Protein AF-A0A9Q1F8Y3-F1 (afdb_monomer)

Structure (mmCIF, N/CA/C/O backbone):
data_AF-A0A9Q1F8Y3-F1
#
_entry.id   AF-A0A9Q1F8Y3-F1
#
loop_
_atom_site.group_PDB
_atom_site.id
_atom_site.type_symbol
_atom_site.label_atom_id
_atom_site.label_alt_id
_atom_site.label_comp_id
_atom_site.label_asym_id
_atom_site.label_entity_id
_atom_site.label_seq_id
_atom_site.pdbx_PDB_ins_code
_atom_site.Cartn_x
_atom_site.Cartn_y
_atom_site.Cartn_z
_atom_site.occupancy
_atom_site.B_iso_or_equiv
_atom_site.auth_seq_id
_atom_site.auth_comp_id
_atom_site.auth_asym_id
_atom_site.auth_atom_id
_atom_site.pdbx_PDB_model_num
ATOM 1 N N . MET A 1 1 ? 1.114 6.886 -6.735 1.00 79.69 1 MET A N 1
ATOM 2 C CA . MET A 1 1 ? 2.053 6.538 -5.658 1.00 79.69 1 MET A CA 1
ATOM 3 C C . MET A 1 1 ? 2.704 7.799 -5.138 1.00 79.69 1 MET A C 1
ATOM 5 O O . MET A 1 1 ? 2.863 8.722 -5.933 1.00 79.69 1 MET A O 1
ATOM 9 N N . LEU A 1 2 ? 3.065 7.836 -3.850 1.00 85.75 2 LEU A N 1
ATOM 10 C CA . LEU A 1 2 ? 3.802 8.919 -3.215 1.00 85.75 2 LEU A CA 1
ATOM 11 C C . LEU A 1 2 ? 5.078 9.063 -4.021 1.00 85.75 2 LEU A C 1
ATOM 13 O O . LEU A 1 2 ? 5.686 8.058 -4.410 1.00 85.75 2 LEU A O 1
ATOM 17 N N . ASN A 1 3 ? 5.415 10.301 -4.348 1.00 87.06 3 ASN A N 1
ATOM 18 C CA . ASN A 1 3 ? 6.633 10.558 -5.083 1.00 87.06 3 ASN A CA 1
ATOM 19 C C . ASN A 1 3 ? 7.809 10.134 -4.192 1.00 87.06 3 ASN A C 1
ATOM 21 O O . ASN A 1 3 ? 7.840 10.548 -3.034 1.00 87.06 3 ASN A O 1
ATOM 25 N N . PRO A 1 4 ? 8.747 9.316 -4.692 1.00 87.88 4 PRO A N 1
ATOM 26 C CA . PRO A 1 4 ? 9.927 8.948 -3.926 1.00 87.88 4 PRO A CA 1
ATOM 27 C C . PRO A 1 4 ? 10.891 10.106 -3.651 1.00 87.88 4 PRO A C 1
ATOM 29 O O . PRO A 1 4 ? 11.867 9.914 -2.939 1.00 87.88 4 PRO A O 1
ATOM 32 N N . SER A 1 5 ? 10.610 11.310 -4.157 1.00 85.75 5 SER A N 1
ATOM 33 C CA . SER A 1 5 ? 11.361 12.527 -3.852 1.00 85.75 5 SER A CA 1
ATOM 34 C C . SER A 1 5 ? 12.856 12.324 -4.127 1.00 85.75 5 SER A C 1
ATOM 36 O O . SER A 1 5 ? 13.227 12.054 -5.269 1.00 85.75 5 SER A O 1
ATOM 38 N N . THR A 1 6 ? 13.711 12.447 -3.110 1.00 89.38 6 THR A N 1
ATOM 39 C CA . THR A 1 6 ? 15.169 12.300 -3.214 1.00 89.38 6 THR A CA 1
ATOM 40 C C . THR A 1 6 ? 15.684 10.924 -2.785 1.00 89.38 6 THR A C 1
ATOM 42 O O . THR A 1 6 ? 16.899 10.730 -2.789 1.00 89.38 6 THR A O 1
ATOM 45 N N . SER A 1 7 ? 14.804 9.974 -2.435 1.00 94.44 7 SER A N 1
ATOM 46 C CA . SER A 1 7 ? 15.212 8.657 -1.940 1.00 94.44 7 SER A CA 1
ATOM 47 C C . SER A 1 7 ? 16.018 7.893 -2.992 1.00 94.44 7 SER A C 1
ATOM 49 O O . SER A 1 7 ? 15.612 7.764 -4.152 1.00 94.44 7 SER A O 1
ATOM 51 N N . ARG A 1 8 ? 17.172 7.357 -2.592 1.00 95.56 8 ARG A N 1
ATOM 52 C CA . ARG A 1 8 ? 18.096 6.640 -3.477 1.00 95.56 8 ARG A CA 1
ATOM 53 C C . ARG A 1 8 ? 17.754 5.170 -3.598 1.00 95.56 8 ARG A C 1
ATOM 55 O O . ARG A 1 8 ? 17.996 4.608 -4.663 1.00 95.56 8 ARG A O 1
ATOM 62 N N . THR A 1 9 ? 17.191 4.553 -2.562 1.00 97.88 9 THR A N 1
ATOM 63 C CA . THR A 1 9 ? 16.790 3.135 -2.542 1.00 97.88 9 THR A CA 1
ATOM 64 C C . THR A 1 9 ? 15.338 2.962 -2.097 1.00 97.88 9 THR A C 1
ATOM 66 O O . THR A 1 9 ? 14.723 3.896 -1.580 1.00 97.88 9 THR A O 1
ATOM 69 N N . PHE A 1 10 ? 14.769 1.768 -2.299 1.00 97.19 10 PHE A N 1
ATOM 70 C CA . PHE A 1 10 ? 13.425 1.464 -1.790 1.00 97.19 10 PHE A CA 1
ATOM 71 C C . PHE A 1 10 ? 13.366 1.443 -0.263 1.00 97.19 10 PHE A C 1
ATOM 73 O O . PHE A 1 10 ? 12.346 1.841 0.288 1.00 97.19 10 PHE A O 1
ATOM 80 N N . GLN A 1 11 ? 14.447 1.033 0.408 1.00 96.62 11 GLN A N 1
ATOM 81 C CA . GLN A 1 11 ? 14.562 1.149 1.861 1.00 96.62 11 GLN A CA 1
ATOM 82 C C . GLN A 1 11 ? 14.455 2.608 2.304 1.00 96.62 11 GLN A C 1
ATOM 84 O O . GLN A 1 11 ? 13.577 2.950 3.086 1.00 96.62 11 GLN A O 1
ATOM 89 N N . GLU A 1 12 ? 15.274 3.487 1.720 1.00 96.56 12 GLU A N 1
ATOM 90 C CA . GLU A 1 12 ? 15.238 4.914 2.041 1.00 96.56 12 GLU A CA 1
ATOM 91 C C . GLU A 1 12 ? 13.860 5.512 1.728 1.00 96.56 12 GLU A C 1
ATOM 93 O O . GLU A 1 12 ? 13.358 6.340 2.478 1.00 96.56 12 GLU A O 1
ATOM 98 N N . TYR A 1 13 ? 13.201 5.075 0.652 1.00 95.69 13 TYR A N 1
ATOM 99 C CA . TYR A 1 13 ? 11.827 5.479 0.346 1.00 95.69 13 TYR A CA 1
ATOM 100 C C . TYR A 1 13 ? 10.823 5.034 1.421 1.00 95.69 13 TYR A C 1
ATOM 102 O O . TYR A 1 13 ? 9.963 5.826 1.821 1.00 95.69 13 TYR A O 1
ATOM 110 N N . GLY A 1 14 ? 10.944 3.790 1.890 1.00 93.38 14 GLY A N 1
ATOM 111 C CA . GLY A 1 14 ? 10.169 3.241 3.000 1.00 93.38 14 GLY A CA 1
ATOM 112 C C . GLY A 1 14 ? 10.312 4.096 4.256 1.00 93.38 14 GLY A C 1
ATOM 113 O O . GLY A 1 14 ? 9.316 4.566 4.794 1.00 93.38 14 GLY A O 1
ATOM 114 N N . GLU A 1 15 ? 11.548 4.387 4.650 1.00 93.06 15 GLU A N 1
ATOM 115 C CA . GLU A 1 15 ? 11.887 5.073 5.902 1.00 93.06 15 GLU A CA 1
ATOM 116 C C . GLU A 1 15 ? 11.627 6.589 5.868 1.00 93.06 15 GLU A C 1
ATOM 118 O O . GLU A 1 15 ? 11.148 7.160 6.844 1.00 93.06 15 GLU A O 1
ATOM 123 N N . THR A 1 16 ? 11.938 7.265 4.757 1.00 92.56 16 THR A N 1
ATOM 124 C CA . THR A 1 16 ? 11.967 8.744 4.702 1.00 92.56 16 THR A CA 1
ATOM 125 C C . THR A 1 16 ? 10.711 9.373 4.111 1.00 92.56 16 THR A C 1
ATOM 127 O O . THR A 1 16 ? 10.442 10.549 4.352 1.00 92.56 16 THR A O 1
ATOM 130 N N . VAL A 1 17 ? 9.928 8.615 3.338 1.00 92.00 17 VAL A N 1
ATOM 131 C CA . VAL A 1 17 ? 8.720 9.128 2.672 1.00 92.00 17 VAL A CA 1
ATOM 132 C C . VAL A 1 17 ? 7.484 8.378 3.134 1.00 92.00 17 VAL A C 1
ATOM 134 O O . VAL A 1 17 ? 6.498 8.992 3.542 1.00 92.00 17 VAL A O 1
ATOM 137 N N . PHE A 1 18 ? 7.514 7.050 3.048 1.00 91.50 18 PHE A N 1
ATOM 138 C CA . PHE A 1 18 ? 6.325 6.244 3.266 1.00 91.50 18 PHE A CA 1
ATOM 139 C C . PHE A 1 18 ? 5.967 6.114 4.751 1.00 91.50 18 PHE A C 1
ATOM 141 O O . PHE A 1 18 ? 4.848 6.456 5.126 1.00 91.50 18 PHE A O 1
ATOM 148 N N . ALA A 1 19 ? 6.907 5.706 5.604 1.00 90.62 19 ALA A N 1
ATOM 149 C CA . ALA A 1 19 ? 6.689 5.557 7.040 1.00 90.62 19 ALA A CA 1
ATOM 150 C C . ALA A 1 19 ? 6.196 6.861 7.703 1.00 90.62 19 ALA A C 1
ATOM 152 O O . ALA A 1 19 ? 5.147 6.817 8.347 1.00 90.62 19 ALA A O 1
ATOM 153 N N . PRO A 1 20 ? 6.811 8.044 7.472 1.00 90.25 20 PRO A N 1
ATOM 154 C CA . PRO A 1 20 ? 6.314 9.297 8.039 1.00 90.25 20 PRO A CA 1
ATOM 155 C C . PRO A 1 20 ? 4.901 9.648 7.561 1.00 90.25 20 PRO A C 1
ATOM 157 O O . PRO A 1 20 ? 4.092 10.156 8.336 1.00 90.25 20 PRO A O 1
ATOM 160 N N . TYR A 1 21 ? 4.570 9.347 6.298 1.00 88.25 21 TYR A N 1
ATOM 161 C CA . TYR A 1 21 ? 3.220 9.557 5.774 1.00 88.25 21 TYR A CA 1
ATOM 162 C C . TYR A 1 21 ? 2.184 8.690 6.496 1.00 88.25 21 TYR A C 1
ATOM 164 O O . TYR A 1 21 ? 1.099 9.186 6.807 1.00 88.25 21 TYR A O 1
ATOM 172 N N . ILE A 1 22 ? 2.508 7.421 6.761 1.00 87.75 22 ILE A N 1
ATOM 173 C CA . ILE A 1 22 ? 1.636 6.490 7.484 1.00 87.75 22 ILE A CA 1
ATOM 174 C C . ILE A 1 22 ? 1.479 6.913 8.946 1.00 87.75 22 ILE A C 1
ATOM 176 O O . ILE A 1 22 ? 0.345 7.024 9.416 1.00 87.75 22 ILE A O 1
ATOM 180 N N . SER A 1 23 ? 2.574 7.248 9.632 1.00 87.88 23 SER A N 1
ATOM 181 C CA . SER A 1 23 ? 2.541 7.760 11.007 1.00 87.88 23 SER A CA 1
ATOM 182 C C . SER A 1 23 ? 1.666 9.010 11.129 1.00 87.88 23 SER A C 1
ATOM 184 O O . SER A 1 23 ? 0.809 9.078 12.007 1.00 87.88 23 SER A O 1
ATOM 186 N N . ALA A 1 24 ? 1.769 9.948 10.181 1.00 85.81 24 ALA A N 1
ATOM 187 C CA . ALA A 1 24 ? 0.922 11.141 10.151 1.00 85.81 24 ALA A CA 1
ATOM 188 C C . ALA A 1 24 ? -0.577 10.839 9.929 1.00 85.81 24 ALA A C 1
ATOM 190 O O . ALA A 1 24 ? -1.430 11.630 10.341 1.00 85.81 24 ALA A O 1
ATOM 191 N N . GLN A 1 25 ? -0.933 9.719 9.279 1.00 84.00 25 GLN A N 1
ATOM 192 C CA . GLN A 1 25 ? -2.337 9.282 9.218 1.00 84.00 25 GLN A CA 1
ATOM 193 C C . GLN A 1 25 ? -2.786 8.679 10.549 1.00 84.00 25 GLN A C 1
ATOM 195 O O . GLN A 1 25 ? -3.872 8.996 11.036 1.00 84.00 25 GLN A O 1
ATOM 200 N N . LEU A 1 26 ? -1.926 7.873 11.172 1.00 84.31 26 LEU A N 1
ATOM 201 C CA . LEU A 1 26 ? -2.184 7.245 12.467 1.00 84.31 26 LEU A CA 1
ATOM 202 C C . LEU A 1 26 ? -2.304 8.258 13.610 1.00 84.31 26 LEU A C 1
ATOM 204 O O . LEU A 1 26 ? -2.986 7.979 14.588 1.00 84.31 26 LEU A O 1
ATOM 208 N N . GLU A 1 27 ? -1.731 9.457 13.510 1.00 84.81 27 GLU A N 1
ATOM 209 C CA . GLU A 1 27 ? -2.008 10.539 14.468 1.00 84.81 27 GLU A CA 1
ATOM 210 C C . GLU A 1 27 ? -3.502 10.907 14.502 1.00 84.81 27 GLU A C 1
ATOM 212 O O . GLU A 1 27 ? -4.061 11.202 15.561 1.00 84.81 27 GLU A O 1
ATOM 217 N N . LYS A 1 28 ? -4.176 10.836 13.349 1.00 78.88 28 LYS A N 1
ATOM 218 C CA . LYS A 1 28 ? -5.551 11.321 13.148 1.00 78.88 28 LYS A CA 1
ATOM 219 C C . LYS A 1 28 ? -6.607 10.230 13.282 1.00 78.88 28 LYS A C 1
ATOM 221 O O . LYS A 1 28 ? -7.778 10.539 13.516 1.00 78.88 28 LYS A O 1
ATOM 226 N N . SER A 1 29 ? -6.216 8.969 13.144 1.00 79.25 29 SER A N 1
ATOM 227 C CA . SER A 1 29 ? -7.118 7.821 13.205 1.00 79.25 29 SER A CA 1
ATOM 228 C C . SER A 1 29 ? -6.656 6.789 14.226 1.00 79.25 29 SER A C 1
ATOM 230 O O . SER A 1 29 ? -5.498 6.743 14.620 1.00 79.25 29 SER A O 1
ATOM 232 N N . THR A 1 30 ? -7.573 5.959 14.715 1.00 84.19 30 THR A N 1
ATOM 233 C CA . THR A 1 30 ? -7.203 4.786 15.527 1.00 84.19 30 THR A CA 1
ATOM 234 C C . THR A 1 30 ? -6.793 3.608 14.654 1.00 84.19 30 THR A C 1
ATOM 236 O O . THR A 1 30 ? -6.110 2.714 15.129 1.00 84.19 30 THR A O 1
ATOM 239 N N . ARG A 1 31 ? -7.206 3.613 13.385 1.00 87.31 31 ARG A N 1
ATOM 240 C CA . ARG A 1 31 ? -6.979 2.538 12.430 1.00 87.31 31 ARG A CA 1
ATOM 241 C C . ARG A 1 31 ? -6.622 3.111 11.059 1.00 87.31 31 ARG A C 1
ATOM 243 O O . ARG A 1 31 ? -7.221 4.100 10.632 1.00 87.31 31 ARG A O 1
ATOM 250 N N . VAL A 1 32 ? -5.660 2.502 10.374 1.00 88.19 32 VAL A N 1
ATOM 251 C CA . VAL A 1 32 ? -5.318 2.799 8.974 1.00 88.19 32 VAL A CA 1
ATOM 252 C C . VAL A 1 32 ? -5.333 1.506 8.168 1.00 88.19 32 VAL A C 1
ATOM 254 O O . VAL A 1 32 ? -4.769 0.502 8.596 1.00 88.19 32 VAL A O 1
ATOM 257 N N . ASP A 1 33 ? -5.941 1.544 6.983 1.00 89.94 33 ASP A N 1
ATOM 258 C CA . ASP A 1 33 ? -6.034 0.395 6.085 1.00 89.94 33 ASP A CA 1
ATOM 259 C C . ASP A 1 33 ? -5.352 0.724 4.748 1.00 89.94 33 ASP A C 1
ATOM 261 O O . ASP A 1 33 ? -5.768 1.614 4.002 1.00 89.94 33 ASP A O 1
ATOM 265 N N . LEU A 1 34 ? -4.289 -0.007 4.424 1.00 91.50 34 LEU A N 1
ATOM 266 C CA . LEU A 1 34 ? -3.586 0.066 3.148 1.00 91.50 34 LEU A CA 1
ATOM 267 C C . LEU A 1 34 ? -4.173 -0.973 2.203 1.00 91.50 34 LEU A C 1
ATOM 269 O O . LEU A 1 34 ? -4.029 -2.176 2.410 1.00 91.50 34 LEU A O 1
ATOM 273 N N . VAL A 1 35 ? -4.846 -0.505 1.159 1.00 91.31 35 VAL A N 1
ATOM 274 C CA . VAL A 1 35 ? -5.570 -1.375 0.236 1.00 91.31 35 VAL A CA 1
ATOM 275 C C . VAL A 1 35 ? -5.027 -1.178 -1.171 1.00 91.31 35 VAL A C 1
ATOM 277 O O . VAL A 1 35 ? -5.028 -0.066 -1.700 1.00 91.31 35 VAL A O 1
ATOM 280 N N . TRP A 1 36 ? -4.565 -2.268 -1.776 1.00 91.56 36 TRP A N 1
ATOM 281 C CA . TRP A 1 36 ? -3.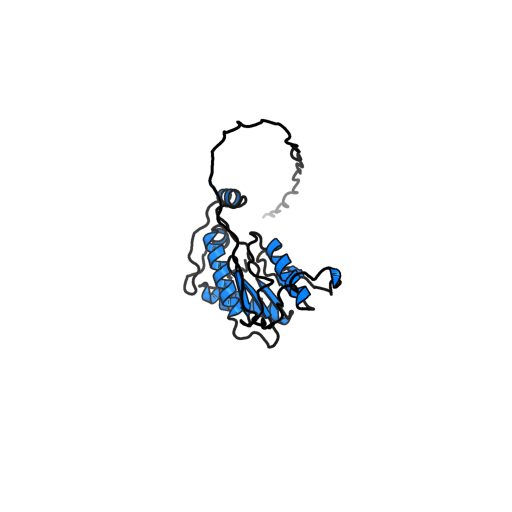920 -2.270 -3.084 1.00 91.56 36 TRP A CA 1
ATOM 282 C C . TRP A 1 36 ? -4.730 -3.023 -4.131 1.00 91.56 36 TRP A C 1
ATOM 284 O O . TRP A 1 36 ? -5.426 -3.988 -3.818 1.00 91.56 36 TRP A O 1
ATOM 294 N N . ASP A 1 37 ? -4.572 -2.612 -5.390 1.00 90.50 37 ASP A N 1
ATOM 295 C CA . ASP A 1 37 ? -5.019 -3.404 -6.535 1.00 90.50 37 ASP A CA 1
ATOM 296 C C . ASP A 1 37 ? -4.180 -4.688 -6.629 1.00 90.50 37 ASP A C 1
ATOM 298 O O . ASP A 1 37 ? -2.976 -4.673 -6.351 1.00 90.50 37 ASP A O 1
ATOM 302 N N . VAL A 1 38 ? -4.783 -5.771 -7.115 1.00 90.69 38 VAL A N 1
ATOM 303 C CA . VAL A 1 38 ? -4.058 -6.971 -7.548 1.00 90.69 38 VAL A CA 1
ATOM 304 C C . VAL A 1 38 ? -4.073 -7.065 -9.063 1.00 90.69 38 VAL A C 1
ATOM 306 O O . VAL A 1 38 ? -5.098 -6.911 -9.715 1.00 90.69 38 VAL A O 1
ATOM 309 N N . TYR A 1 39 ? -2.910 -7.329 -9.648 1.00 88.19 39 TYR A N 1
ATOM 310 C CA . TYR A 1 39 ? -2.747 -7.399 -11.095 1.00 88.19 39 TYR A CA 1
ATOM 311 C C . TYR A 1 39 ? -2.812 -8.852 -11.556 1.00 88.19 39 TYR A C 1
ATOM 313 O O . TYR A 1 39 ? -1.805 -9.556 -11.583 1.00 88.19 39 TYR A O 1
ATOM 321 N N . LEU A 1 40 ? -4.016 -9.311 -11.900 1.00 88.81 40 LEU A N 1
ATOM 322 C CA . LEU A 1 40 ? -4.236 -10.674 -12.382 1.00 88.81 40 LEU A CA 1
ATOM 323 C C . LEU A 1 40 ? -3.966 -10.767 -13.895 1.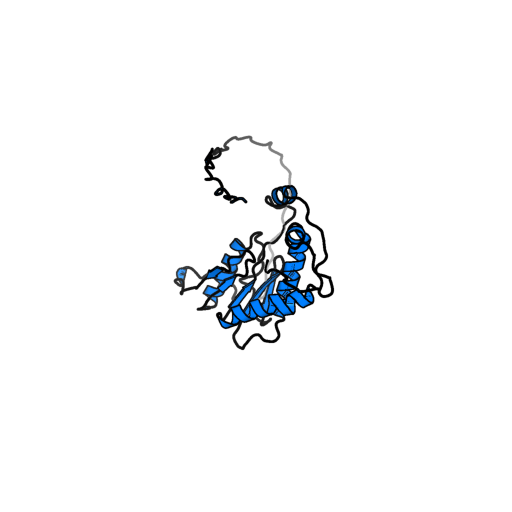00 88.81 40 LEU A C 1
ATOM 325 O O . LEU A 1 40 ? -4.577 -10.015 -14.659 1.00 88.81 40 LEU A O 1
ATOM 329 N N . PRO A 1 41 ? -3.120 -11.706 -14.363 1.00 85.62 41 PRO A N 1
ATOM 330 C CA . PRO A 1 41 ? -2.791 -11.831 -15.786 1.00 85.62 41 PRO A CA 1
ATOM 331 C C . PRO A 1 41 ? -3.987 -12.276 -16.641 1.00 85.62 41 PRO A C 1
ATOM 333 O O . PRO A 1 41 ? -4.085 -11.891 -17.801 1.00 85.62 41 PRO A O 1
ATOM 336 N N . ALA A 1 42 ? -4.922 -13.037 -16.066 1.00 85.62 42 ALA A N 1
ATOM 337 C CA . ALA A 1 42 ? -6.130 -13.517 -16.741 1.00 85.62 42 ALA A CA 1
ATOM 338 C C . ALA A 1 42 ? -7.338 -12.561 -16.619 1.00 85.62 42 ALA A C 1
ATOM 340 O O . ALA A 1 42 ? -8.456 -12.928 -16.971 1.00 85.62 42 ALA A O 1
ATOM 341 N N . SER A 1 43 ? -7.146 -11.342 -16.101 1.00 86.88 43 SER A N 1
ATOM 342 C CA . SER A 1 43 ? -8.229 -10.362 -15.955 1.00 86.88 43 SER A CA 1
ATOM 343 C C . SER A 1 43 ? -8.636 -9.741 -17.294 1.00 86.88 43 SER A C 1
ATOM 345 O O . SER A 1 43 ? -7.793 -9.455 -18.146 1.00 86.88 43 SER A O 1
ATOM 347 N N . LEU A 1 44 ? -9.919 -9.384 -17.433 1.00 86.69 44 LEU A N 1
ATOM 348 C CA . LEU A 1 44 ? -10.409 -8.542 -18.534 1.00 86.69 44 LEU A CA 1
ATOM 349 C C . LEU A 1 44 ? -9.611 -7.229 -18.659 1.00 86.69 44 LEU A C 1
ATOM 351 O O . LEU A 1 44 ? -9.394 -6.729 -19.767 1.00 86.69 44 LEU A O 1
ATOM 355 N N . LYS A 1 45 ? -9.106 -6.693 -17.539 1.00 82.62 45 LYS A N 1
ATOM 356 C CA . LYS A 1 45 ? -8.290 -5.471 -17.511 1.00 82.62 45 LYS A CA 1
ATOM 357 C C . LYS A 1 45 ? -6.852 -5.692 -17.979 1.00 82.62 45 LYS A C 1
ATOM 359 O O . LYS A 1 45 ? -6.223 -4.726 -18.416 1.00 82.62 45 LYS A O 1
ATOM 364 N N . ALA A 1 46 ? -6.338 -6.923 -17.948 1.00 85.56 46 ALA A N 1
ATOM 365 C CA . ALA A 1 46 ? -4.964 -7.234 -18.349 1.00 85.56 46 ALA A CA 1
ATOM 366 C C . ALA A 1 46 ? -4.698 -6.851 -19.814 1.00 85.56 46 ALA A C 1
ATOM 368 O O . ALA A 1 46 ? -3.718 -6.167 -20.111 1.00 85.56 46 ALA A O 1
ATOM 369 N N . SER A 1 47 ? -5.635 -7.170 -20.713 1.00 82.62 47 SER A N 1
ATOM 370 C CA . SER A 1 47 ? -5.554 -6.814 -22.139 1.00 82.62 47 SER A CA 1
ATOM 371 C C . SER A 1 47 ? -5.409 -5.300 -22.366 1.00 82.62 47 SER A C 1
ATOM 373 O O . SER A 1 47 ? -4.633 -4.842 -23.207 1.00 82.62 47 SER A O 1
ATOM 375 N N . THR A 1 48 ? -6.121 -4.496 -21.573 1.00 83.56 48 THR A N 1
ATOM 376 C CA . THR A 1 48 ? -6.096 -3.032 -21.667 1.00 83.56 48 THR A CA 1
ATOM 377 C C . THR A 1 48 ? -4.804 -2.461 -21.081 1.00 83.56 48 THR A C 1
ATOM 379 O O . THR A 1 48 ? -4.272 -1.486 -21.612 1.00 83.56 48 THR A O 1
ATOM 382 N N . ARG A 1 49 ? -4.262 -3.071 -20.018 1.00 84.50 49 ARG A N 1
ATOM 383 C CA . ARG A 1 49 ? -2.949 -2.716 -19.451 1.00 84.50 49 ARG A CA 1
ATOM 384 C C . ARG A 1 49 ? -1.827 -2.992 -20.451 1.00 84.50 49 ARG A C 1
ATOM 386 O O . ARG A 1 49 ? -1.003 -2.113 -20.673 1.00 84.50 49 ARG A O 1
ATOM 393 N N . GLN A 1 50 ? -1.868 -4.135 -21.137 1.00 82.38 50 GLN A N 1
ATOM 394 C CA . GLN A 1 50 ? -0.889 -4.496 -22.166 1.00 82.38 50 GLN A CA 1
ATOM 395 C C . GLN A 1 50 ? -0.844 -3.473 -23.314 1.00 82.38 50 GLN A C 1
ATOM 397 O O . GLN A 1 50 ? 0.237 -3.082 -23.754 1.00 82.38 50 GLN A O 1
ATOM 402 N N . LYS A 1 51 ? -2.006 -2.960 -23.746 1.00 82.50 51 LYS A N 1
ATOM 403 C CA . LYS A 1 51 ? -2.100 -1.913 -24.783 1.00 82.50 51 LYS A CA 1
ATOM 404 C C . LYS A 1 51 ? -1.477 -0.572 -24.375 1.00 82.50 51 LYS A C 1
ATOM 406 O O . LYS A 1 51 ? -1.090 0.197 -25.248 1.00 82.50 51 LYS A O 1
ATOM 411 N N . ARG A 1 52 ? -1.354 -0.273 -23.075 1.00 80.81 52 ARG A N 1
ATOM 412 C CA . ARG A 1 52 ? -0.724 0.969 -22.570 1.00 80.81 52 ARG A CA 1
ATOM 413 C C . ARG A 1 52 ? 0.811 0.939 -22.636 1.00 80.81 52 ARG A C 1
ATOM 415 O O . ARG A 1 52 ? 1.444 1.945 -22.316 1.00 80.81 52 ARG A O 1
ATOM 422 N N . GLY A 1 53 ? 1.388 -0.183 -23.070 1.00 78.38 53 GLY A N 1
ATOM 423 C CA . GLY A 1 53 ? 2.826 -0.399 -23.173 1.00 78.38 53 GLY A CA 1
ATOM 424 C C . GLY A 1 53 ? 3.425 -1.009 -21.907 1.00 78.38 53 GLY A C 1
ATOM 425 O O . GLY A 1 53 ? 2.864 -0.917 -20.814 1.00 78.38 53 GLY A O 1
ATOM 426 N N . LYS A 1 54 ? 4.589 -1.642 -22.065 1.00 81.81 54 LYS A N 1
ATOM 427 C CA . LYS A 1 54 ? 5.329 -2.270 -20.968 1.00 81.81 54 LYS A CA 1
ATOM 428 C C . LYS A 1 54 ? 6.308 -1.257 -20.376 1.00 81.81 54 LYS A C 1
ATOM 430 O O . LYS A 1 54 ? 7.156 -0.737 -21.091 1.00 81.81 54 LYS A O 1
ATOM 435 N N . GLY A 1 55 ? 6.163 -0.968 -19.085 1.00 87.38 55 GLY A N 1
ATOM 436 C CA . GLY A 1 55 ? 7.124 -0.144 -18.351 1.00 87.38 55 GLY A CA 1
ATOM 437 C C . GLY A 1 55 ? 8.467 -0.843 -18.141 1.00 87.38 55 GLY A C 1
ATOM 438 O O . GLY A 1 55 ? 8.589 -2.056 -18.330 1.00 87.38 55 GLY A O 1
ATOM 439 N N . THR A 1 56 ? 9.466 -0.096 -17.676 1.00 91.38 56 THR A N 1
ATOM 440 C CA . THR A 1 56 ? 10.774 -0.649 -17.308 1.00 91.38 56 THR A CA 1
ATOM 441 C C . THR A 1 56 ? 10.656 -1.538 -16.072 1.00 91.38 56 THR A C 1
ATOM 443 O O . THR A 1 56 ? 10.352 -1.065 -14.973 1.00 91.38 56 THR A O 1
ATOM 446 N N . ARG A 1 57 ? 10.942 -2.834 -16.224 1.00 94.50 57 ARG A N 1
ATOM 447 C CA . ARG A 1 57 ? 11.005 -3.782 -15.104 1.00 94.50 57 ARG A CA 1
ATOM 448 C C . ARG A 1 57 ? 12.183 -3.440 -14.188 1.00 94.50 57 ARG A C 1
ATOM 450 O O . ARG A 1 57 ? 13.314 -3.319 -14.649 1.00 94.50 57 ARG A O 1
ATOM 457 N N . LYS A 1 58 ? 11.928 -3.335 -12.884 1.00 96.00 58 LYS A N 1
ATOM 458 C CA . LYS A 1 58 ? 12.961 -3.176 -11.856 1.00 96.00 58 LYS A CA 1
ATOM 459 C C . LYS A 1 58 ? 12.514 -3.854 -10.569 1.00 96.00 58 LYS A C 1
ATOM 461 O O . LYS A 1 58 ? 11.444 -3.542 -10.060 1.00 96.00 58 LYS A O 1
ATOM 466 N N . ARG A 1 59 ? 13.331 -4.771 -10.053 1.00 96.81 59 ARG A N 1
ATOM 467 C CA . ARG A 1 59 ? 13.016 -5.504 -8.823 1.00 96.81 59 ARG A CA 1
ATOM 468 C C . ARG A 1 59 ? 12.851 -4.546 -7.643 1.00 96.81 59 ARG A C 1
ATOM 470 O O . ARG A 1 59 ? 13.673 -3.647 -7.485 1.00 96.81 59 ARG A O 1
ATOM 477 N N . VAL A 1 60 ? 11.831 -4.754 -6.814 1.00 97.25 60 VAL A N 1
ATOM 478 C CA . VAL A 1 60 ? 11.683 -4.024 -5.547 1.00 97.25 60 VAL A CA 1
ATOM 479 C C . VAL A 1 60 ? 12.300 -4.841 -4.423 1.00 97.25 60 VAL A C 1
ATOM 481 O O . VAL A 1 60 ? 11.866 -5.949 -4.121 1.00 97.25 60 VAL A O 1
ATOM 484 N N . ALA A 1 61 ? 13.353 -4.297 -3.826 1.00 96.75 61 ALA A N 1
ATOM 485 C CA . ALA A 1 61 ? 13.989 -4.827 -2.629 1.00 96.75 61 ALA A CA 1
ATOM 486 C C . ALA A 1 61 ? 14.702 -3.683 -1.896 1.00 96.75 61 ALA A C 1
ATOM 488 O O . ALA A 1 61 ? 15.121 -2.740 -2.576 1.00 96.75 61 ALA A O 1
ATOM 489 N N . PRO A 1 62 ? 14.911 -3.781 -0.569 1.00 96.44 62 PRO A N 1
ATOM 490 C CA . PRO A 1 62 ? 15.436 -2.681 0.241 1.00 96.44 62 PRO A CA 1
ATOM 491 C C . PRO A 1 62 ? 16.681 -1.980 -0.349 1.00 96.44 62 PRO A C 1
ATOM 493 O O . PRO A 1 62 ? 16.618 -0.769 -0.570 1.00 96.44 62 PRO A O 1
ATOM 496 N N . PRO A 1 63 ? 17.763 -2.687 -0.750 1.00 97.25 63 PRO A N 1
ATOM 497 C CA . PRO A 1 63 ? 18.975 -2.027 -1.248 1.00 97.25 63 PRO A CA 1
ATOM 498 C C . PRO A 1 63 ? 18.882 -1.596 -2.720 1.00 97.25 63 PRO A C 1
ATOM 500 O O . PRO A 1 63 ? 19.823 -1.020 -3.265 1.00 97.25 63 PRO A O 1
ATOM 503 N N . THR A 1 64 ? 17.785 -1.911 -3.417 1.00 97.62 64 THR A N 1
ATOM 504 C CA . THR A 1 64 ? 17.684 -1.620 -4.849 1.00 97.62 64 THR A CA 1
ATOM 505 C C . THR A 1 64 ? 17.484 -0.127 -5.066 1.00 97.62 64 THR A C 1
ATOM 507 O O . THR A 1 64 ? 16.611 0.490 -4.459 1.00 97.62 64 THR A O 1
ATOM 510 N N . VAL A 1 65 ? 18.283 0.443 -5.973 1.00 96.50 65 VAL A N 1
ATOM 511 C CA . VAL A 1 65 ? 18.229 1.867 -6.324 1.00 96.50 65 VAL A CA 1
ATOM 512 C C . VAL A 1 65 ? 16.842 2.238 -6.849 1.00 96.50 65 VAL A C 1
ATOM 514 O O . VAL A 1 65 ? 16.232 1.471 -7.597 1.00 96.50 65 VAL A O 1
ATOM 517 N N . MET A 1 66 ? 16.364 3.442 -6.567 1.00 95.81 66 MET A N 1
ATOM 518 C CA . MET A 1 66 ? 15.091 3.925 -7.086 1.00 95.81 66 MET A CA 1
ATOM 519 C C . MET A 1 66 ? 15.109 4.054 -8.617 1.00 95.81 66 MET A C 1
ATOM 521 O O . MET A 1 66 ? 16.151 4.288 -9.243 1.00 95.81 66 MET A O 1
ATOM 525 N N . PRO A 1 67 ? 13.986 3.797 -9.299 1.00 94.75 67 PRO A N 1
ATOM 526 C CA . PRO A 1 67 ? 13.882 4.031 -10.735 1.00 94.75 67 PRO A CA 1
ATOM 527 C C . PRO A 1 67 ? 13.911 5.540 -11.024 1.00 94.75 67 PRO A C 1
ATOM 529 O O . PRO A 1 67 ? 13.174 6.311 -10.417 1.00 94.75 67 PRO A O 1
ATOM 532 N N . LYS A 1 68 ? 14.718 5.965 -12.005 1.00 92.00 68 LYS A N 1
ATOM 533 C CA . LYS A 1 68 ? 14.784 7.380 -12.418 1.00 92.00 68 LYS A CA 1
ATOM 534 C C . LYS A 1 68 ? 13.448 7.880 -12.981 1.00 92.00 68 LYS A C 1
ATOM 536 O O . LYS A 1 68 ? 13.056 9.013 -12.738 1.00 92.00 68 LYS A O 1
ATOM 541 N N . ASN A 1 69 ? 12.740 7.026 -13.726 1.00 92.88 69 ASN A N 1
ATOM 542 C CA . ASN A 1 69 ? 11.417 7.329 -14.265 1.00 92.88 69 ASN A CA 1
ATOM 543 C C . ASN A 1 69 ? 10.336 6.575 -13.480 1.00 92.88 69 ASN A C 1
ATOM 545 O O . ASN A 1 69 ? 9.974 5.447 -13.816 1.00 92.88 69 ASN A O 1
ATOM 549 N N . TRP A 1 70 ? 9.814 7.211 -12.428 1.00 92.00 70 TRP A N 1
ATOM 550 C CA . TRP A 1 70 ? 8.787 6.619 -11.563 1.00 92.00 70 TRP A CA 1
ATOM 551 C C . TRP A 1 70 ? 7.496 6.279 -12.316 1.00 92.00 70 TRP A C 1
ATOM 553 O O . TRP A 1 70 ? 6.904 5.227 -12.093 1.00 92.00 70 TRP A O 1
ATOM 563 N N . LYS A 1 71 ? 7.071 7.136 -13.255 1.00 90.56 71 LYS A N 1
ATOM 564 C CA . LYS A 1 71 ? 5.848 6.912 -14.042 1.00 90.56 71 LYS A CA 1
ATOM 565 C C . LYS A 1 71 ? 5.968 5.673 -14.924 1.00 90.56 71 LYS A C 1
ATOM 567 O O . LYS A 1 71 ? 5.017 4.903 -15.005 1.00 90.56 71 LYS A O 1
ATOM 572 N N . ASP A 1 72 ? 7.119 5.488 -15.563 1.00 92.44 72 ASP A N 1
ATOM 573 C CA . ASP A 1 72 ? 7.378 4.321 -16.403 1.00 92.44 72 ASP A CA 1
ATOM 574 C C . ASP A 1 72 ? 7.538 3.036 -15.580 1.00 92.44 72 ASP A C 1
ATOM 576 O O . ASP A 1 72 ? 6.948 2.011 -15.910 1.00 92.44 72 ASP A O 1
ATOM 580 N N . PHE A 1 73 ? 8.226 3.107 -14.438 1.00 93.69 73 PHE A N 1
ATOM 581 C CA . PHE A 1 73 ? 8.305 1.998 -13.486 1.00 93.69 73 PHE A CA 1
ATOM 582 C C . PHE A 1 73 ? 6.911 1.502 -13.059 1.00 93.69 73 PHE A C 1
ATOM 584 O O . PHE A 1 73 ? 6.658 0.297 -13.061 1.00 93.69 73 PHE A O 1
ATOM 591 N N . LEU A 1 74 ? 5.979 2.423 -12.784 1.00 91.88 74 LEU A N 1
ATOM 592 C CA . LEU A 1 74 ? 4.583 2.123 -12.444 1.00 91.88 74 LEU A CA 1
ATOM 593 C C . LEU A 1 74 ? 3.720 1.700 -13.652 1.00 91.88 74 LEU A C 1
ATOM 595 O O . LEU A 1 74 ? 2.507 1.558 -13.516 1.00 91.88 74 LEU A O 1
ATOM 599 N N . ARG A 1 75 ? 4.272 1.497 -14.851 1.00 91.00 75 ARG A N 1
ATOM 600 C CA . ARG A 1 75 ? 3.534 0.853 -15.957 1.00 91.00 75 ARG A CA 1
ATOM 601 C C . ARG A 1 75 ? 3.694 -0.665 -15.969 1.00 91.00 75 ARG A C 1
ATOM 603 O O . ARG A 1 75 ? 2.883 -1.335 -16.592 1.00 91.00 75 ARG A O 1
ATOM 610 N N . CYS A 1 76 ? 4.702 -1.203 -15.286 1.00 91.56 76 CYS A N 1
ATOM 611 C CA . CYS A 1 76 ? 4.918 -2.642 -15.157 1.00 91.56 76 CYS A CA 1
ATOM 612 C C . CYS A 1 76 ? 4.134 -3.181 -13.952 1.00 91.56 76 CYS A C 1
ATOM 614 O O . CYS A 1 76 ? 4.265 -2.674 -12.836 1.00 91.56 76 CYS A O 1
ATOM 616 N N . ASP A 1 77 ? 3.292 -4.185 -14.185 1.00 91.56 77 ASP A N 1
ATOM 617 C CA . ASP A 1 77 ? 2.407 -4.739 -13.159 1.00 91.56 77 ASP A CA 1
ATOM 618 C C . ASP A 1 77 ? 3.199 -5.518 -12.101 1.00 91.56 77 ASP A C 1
ATOM 620 O O . ASP A 1 77 ? 2.923 -5.387 -10.912 1.00 91.56 77 ASP A O 1
ATOM 624 N N . GLU A 1 78 ? 4.267 -6.215 -12.495 1.00 93.25 78 GLU A N 1
ATOM 625 C CA . GLU A 1 78 ? 5.169 -6.909 -11.570 1.00 93.25 78 GLU A CA 1
ATOM 626 C C . GLU A 1 78 ? 5.854 -5.935 -10.606 1.00 93.25 78 GLU A C 1
ATOM 628 O O . GLU A 1 78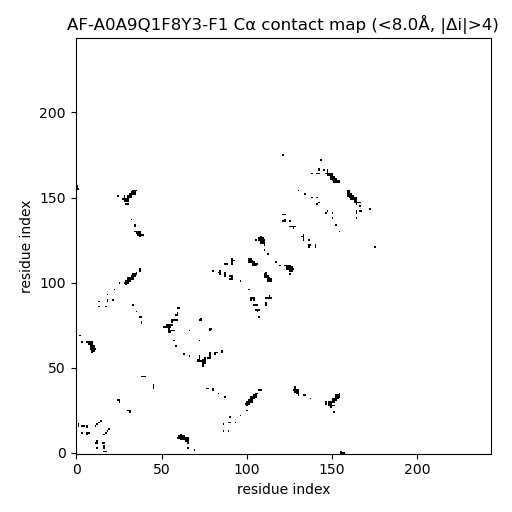 ? 5.951 -6.209 -9.413 1.00 93.25 78 GLU A O 1
ATOM 633 N N . ASN A 1 79 ? 6.275 -4.764 -11.096 1.00 95.00 79 ASN A N 1
ATOM 634 C CA . ASN A 1 79 ? 6.855 -3.720 -10.250 1.00 95.00 79 ASN A CA 1
ATOM 635 C C . ASN A 1 79 ? 5.863 -3.227 -9.194 1.00 95.00 79 ASN A C 1
ATOM 637 O O . ASN A 1 79 ? 6.253 -2.988 -8.055 1.00 95.00 79 ASN A O 1
ATOM 641 N N . LYS A 1 80 ? 4.589 -3.049 -9.565 1.00 92.38 80 LYS A N 1
ATOM 642 C CA . LYS A 1 80 ? 3.556 -2.626 -8.613 1.00 92.38 80 LYS A CA 1
ATOM 643 C C . LYS A 1 80 ? 3.276 -3.702 -7.584 1.00 92.38 80 LYS A C 1
ATOM 645 O O . LYS A 1 80 ? 3.225 -3.381 -6.406 1.00 92.38 80 LYS A O 1
ATOM 650 N N . THR A 1 81 ? 3.126 -4.949 -8.022 1.00 93.81 81 THR A N 1
ATOM 651 C CA . THR A 1 81 ? 2.898 -6.086 -7.128 1.00 93.81 81 THR A CA 1
ATOM 652 C C . THR A 1 81 ? 4.017 -6.188 -6.093 1.00 93.81 81 THR A C 1
ATOM 654 O O . THR A 1 81 ? 3.739 -6.251 -4.897 1.00 93.81 81 THR A O 1
ATOM 657 N N . GLU A 1 82 ? 5.282 -6.114 -6.521 1.00 96.69 82 GLU A N 1
ATOM 658 C CA . GLU A 1 82 ? 6.417 -6.130 -5.592 1.00 96.69 82 GLU A CA 1
ATOM 659 C C . GLU A 1 82 ? 6.463 -4.882 -4.698 1.00 96.69 82 GLU A C 1
ATOM 661 O O . GLU A 1 82 ? 6.727 -5.000 -3.504 1.00 96.69 82 GLU A O 1
ATOM 666 N N . LEU A 1 83 ? 6.173 -3.694 -5.244 1.00 95.75 83 LEU A N 1
ATOM 667 C CA . LEU A 1 83 ? 6.136 -2.450 -4.472 1.00 95.75 83 LEU A CA 1
ATOM 668 C C . LEU A 1 83 ? 5.072 -2.490 -3.375 1.00 95.75 83 LEU A C 1
ATOM 670 O O . LEU A 1 83 ? 5.343 -2.096 -2.248 1.00 95.75 83 LEU A O 1
ATOM 674 N N . PHE A 1 84 ? 3.869 -2.954 -3.693 1.00 94.81 84 PHE A N 1
ATOM 675 C CA . PHE A 1 84 ? 2.761 -3.026 -2.745 1.00 94.81 84 PHE A CA 1
ATOM 676 C C . PHE A 1 84 ? 3.050 -4.024 -1.629 1.00 94.81 84 PHE A C 1
ATOM 678 O O . PHE A 1 84 ? 2.827 -3.709 -0.462 1.00 94.81 84 PHE A O 1
ATOM 685 N N . SER A 1 85 ? 3.617 -5.182 -1.969 1.00 95.81 85 SER A N 1
ATOM 686 C CA . SER A 1 85 ? 4.040 -6.170 -0.974 1.00 95.81 85 SER A CA 1
ATOM 687 C C . SER A 1 85 ? 5.137 -5.616 -0.058 1.00 95.81 85 SER A C 1
ATOM 689 O O . SER A 1 85 ? 5.024 -5.707 1.163 1.00 95.81 85 SER A O 1
ATOM 691 N N . PHE A 1 86 ? 6.153 -4.958 -0.633 1.00 96.62 86 PHE A N 1
ATOM 692 C CA . PHE A 1 86 ? 7.212 -4.286 0.123 1.00 96.62 86 PHE A CA 1
ATOM 693 C C . PHE A 1 86 ? 6.636 -3.258 1.106 1.00 96.62 86 PHE A C 1
ATOM 695 O O . PHE A 1 86 ? 6.841 -3.383 2.307 1.00 96.62 86 PHE A O 1
ATOM 702 N N . LEU A 1 87 ? 5.838 -2.302 0.623 1.00 94.88 87 LEU A N 1
ATOM 703 C CA . LEU A 1 87 ? 5.277 -1.240 1.463 1.00 94.88 87 LEU A CA 1
ATOM 704 C C . LEU A 1 87 ? 4.315 -1.764 2.534 1.00 94.88 87 LEU A C 1
ATOM 706 O O . LEU A 1 87 ? 4.265 -1.213 3.627 1.00 94.88 87 LEU A O 1
ATOM 710 N N . SER A 1 88 ? 3.562 -2.827 2.249 1.00 94.19 88 SER A N 1
ATOM 711 C CA . SER A 1 88 ? 2.666 -3.439 3.241 1.00 94.19 88 SER A CA 1
ATOM 712 C C . SER A 1 88 ? 3.438 -4.019 4.415 1.00 94.19 88 SER A C 1
ATOM 714 O O . SER A 1 88 ? 3.028 -3.839 5.557 1.00 94.19 88 SER A O 1
ATOM 716 N N . ARG A 1 89 ? 4.564 -4.683 4.133 1.00 94.62 89 ARG A N 1
ATOM 717 C CA . ARG A 1 89 ? 5.445 -5.265 5.152 1.00 94.62 89 ARG A CA 1
ATOM 718 C C . ARG A 1 89 ? 6.153 -4.188 5.959 1.00 94.62 89 ARG A C 1
ATOM 720 O O . ARG A 1 89 ? 6.137 -4.257 7.180 1.00 94.62 89 ARG A O 1
ATOM 727 N N . GLU A 1 90 ? 6.681 -3.166 5.287 1.00 91.94 90 GLU A N 1
ATOM 728 C CA . GLU A 1 90 ? 7.270 -2.002 5.959 1.00 91.94 90 GLU A CA 1
ATOM 729 C C . GLU A 1 90 ? 6.252 -1.312 6.882 1.00 91.94 90 GLU A C 1
ATOM 731 O O . GLU A 1 90 ? 6.582 -0.959 8.007 1.00 91.94 90 GLU A O 1
ATOM 736 N N . ALA A 1 91 ? 4.992 -1.171 6.449 1.00 90.56 91 ALA A N 1
ATOM 737 C CA . ALA A 1 91 ? 3.948 -0.524 7.244 1.00 90.56 91 ALA A CA 1
ATOM 738 C C . ALA A 1 91 ? 3.586 -1.288 8.527 1.00 90.56 91 ALA A C 1
ATOM 740 O O . ALA A 1 91 ? 3.397 -0.671 9.574 1.00 90.56 91 ALA A O 1
ATOM 741 N N . VAL A 1 92 ? 3.444 -2.616 8.462 1.00 91.44 92 VAL A N 1
ATOM 742 C CA . VAL A 1 92 ? 3.066 -3.413 9.646 1.00 91.44 92 VAL A CA 1
ATOM 743 C C . VAL A 1 92 ? 4.223 -3.588 10.632 1.00 91.44 92 VAL A C 1
ATOM 745 O O . VAL A 1 92 ? 3.976 -3.853 11.807 1.00 91.44 92 VAL A O 1
ATOM 748 N N . HIS A 1 93 ? 5.464 -3.398 10.179 1.00 89.31 93 HIS A N 1
ATOM 749 C CA . HIS A 1 93 ? 6.673 -3.424 11.007 1.00 89.31 93 HIS A CA 1
ATOM 750 C C . HIS A 1 93 ? 7.087 -2.043 11.534 1.00 89.31 93 HIS A C 1
ATOM 752 O O . HIS A 1 93 ? 8.192 -1.893 12.043 1.00 89.31 93 HIS A O 1
ATOM 758 N N . LEU A 1 94 ? 6.235 -1.019 11.431 1.00 85.81 94 LEU A N 1
ATOM 759 C CA . LEU A 1 94 ? 6.523 0.270 12.057 1.00 85.81 94 LEU A CA 1
ATOM 760 C C . LEU A 1 94 ? 6.566 0.107 13.585 1.00 85.81 94 LEU A C 1
ATOM 762 O O . LEU A 1 94 ? 5.528 -0.006 14.234 1.00 85.81 94 LEU A O 1
ATOM 766 N N . ASP A 1 95 ? 7.778 0.143 14.147 1.00 68.81 95 ASP A N 1
ATOM 767 C CA . ASP A 1 95 ? 8.080 -0.100 15.570 1.00 68.81 95 ASP A CA 1
ATOM 768 C C . ASP A 1 95 ? 7.338 0.835 16.546 1.00 68.81 95 ASP A C 1
ATOM 770 O O . ASP A 1 95 ? 7.246 0.564 17.741 1.00 68.81 95 ASP A O 1
ATOM 774 N N . SER A 1 96 ? 6.811 1.958 16.051 1.00 64.56 96 SER A N 1
ATOM 775 C CA . SER A 1 96 ? 6.242 3.050 16.848 1.00 64.56 96 SER A CA 1
ATOM 776 C C . SER A 1 96 ? 4.734 3.237 16.668 1.00 64.56 96 SER A C 1
ATOM 778 O O . SER A 1 96 ? 4.221 4.356 16.762 1.00 64.56 96 SER A O 1
ATOM 780 N N . LEU A 1 97 ? 3.981 2.155 16.452 1.00 71.56 97 LEU A N 1
ATOM 781 C CA . LEU A 1 97 ? 2.527 2.236 16.591 1.00 71.56 97 LEU A CA 1
ATOM 782 C C . LEU A 1 97 ? 2.176 2.601 18.036 1.00 71.56 97 LEU A C 1
ATOM 784 O O . LEU A 1 97 ? 2.383 1.823 18.966 1.00 71.56 97 LEU A O 1
ATOM 788 N N . ALA A 1 98 ? 1.650 3.813 18.225 1.00 73.94 98 ALA A N 1
ATOM 789 C CA . ALA A 1 98 ? 1.160 4.247 19.525 1.00 73.94 98 ALA A CA 1
ATOM 790 C C . ALA A 1 98 ? 0.120 3.247 20.058 1.00 73.94 98 ALA A C 1
ATOM 792 O O . ALA A 1 98 ? -0.632 2.635 19.296 1.00 73.94 98 ALA A O 1
ATOM 793 N N . GLN A 1 99 ? 0.061 3.093 21.379 1.00 79.12 99 GLN A N 1
ATOM 794 C CA . GLN A 1 99 ? -0.844 2.138 22.009 1.00 79.12 99 GLN A CA 1
ATOM 795 C C . GLN A 1 99 ? -2.298 2.365 21.559 1.00 79.12 99 GLN A C 1
ATOM 797 O O . GLN A 1 99 ? -2.801 3.490 21.568 1.00 79.12 99 GLN A O 1
ATOM 802 N N . GLY A 1 100 ? -2.972 1.284 21.156 1.00 81.31 100 GLY A N 1
ATOM 803 C CA . GLY A 1 100 ? -4.354 1.328 20.667 1.00 81.31 100 GLY A CA 1
ATOM 804 C C . GLY A 1 100 ? -4.513 1.792 19.214 1.00 81.31 100 GLY A C 1
ATOM 805 O O . GLY A 1 100 ? -5.639 2.056 18.792 1.00 81.31 100 GLY A O 1
ATOM 806 N N . LYS A 1 101 ? -3.417 1.911 18.454 1.00 86.25 101 LYS A N 1
ATOM 807 C CA . LYS A 1 101 ? -3.454 2.089 17.000 1.00 86.25 101 LYS A CA 1
ATOM 808 C C . LYS A 1 101 ? -3.401 0.738 16.294 1.00 86.25 101 LYS A C 1
ATOM 810 O O . LYS A 1 101 ? -2.656 -0.148 16.701 1.00 86.25 101 LYS A O 1
ATOM 815 N N . GLU A 1 102 ? -4.158 0.618 15.214 1.00 88.00 102 GLU A N 1
ATOM 816 C CA . GLU A 1 102 ? -4.166 -0.558 14.352 1.00 88.00 102 GLU A CA 1
ATOM 817 C C . GLU A 1 102 ? -3.787 -0.180 12.918 1.00 88.00 102 GLU A C 1
ATOM 819 O O . GLU A 1 102 ? -4.212 0.850 12.385 1.00 88.00 102 GLU A O 1
ATOM 824 N N . LEU A 1 103 ? -3.029 -1.047 12.260 1.00 90.19 103 LEU A N 1
ATOM 825 C CA . LEU A 1 103 ? -2.731 -0.954 10.842 1.00 90.19 103 LEU A CA 1
ATOM 826 C C . LEU A 1 103 ? -3.076 -2.276 10.172 1.00 90.19 103 LEU A C 1
ATOM 828 O O . LEU A 1 103 ? -2.653 -3.335 10.624 1.00 90.19 103 LEU A O 1
ATOM 832 N N . TYR A 1 104 ? -3.810 -2.208 9.070 1.00 91.94 104 TYR A N 1
ATOM 833 C CA . TYR A 1 104 ? -4.103 -3.351 8.213 1.00 91.94 104 TYR A CA 1
ATOM 834 C C . TYR A 1 104 ? -3.579 -3.048 6.812 1.00 91.94 104 TYR A C 1
ATOM 836 O O . TYR A 1 104 ? -3.720 -1.929 6.328 1.00 91.94 104 TYR A O 1
ATOM 844 N N . ALA A 1 105 ? -2.968 -4.015 6.138 1.00 93.00 105 ALA A N 1
ATOM 845 C CA . ALA A 1 105 ? -2.423 -3.823 4.800 1.00 93.00 105 ALA A CA 1
ATOM 846 C C . ALA A 1 105 ? -2.671 -5.052 3.931 1.00 93.00 105 ALA A C 1
ATOM 848 O O . ALA A 1 105 ? -2.286 -6.154 4.297 1.00 93.00 105 ALA A O 1
ATOM 849 N N . THR A 1 106 ? -3.303 -4.897 2.771 1.00 94.06 106 THR A N 1
ATOM 850 C CA . THR A 1 106 ? -3.448 -6.018 1.829 1.00 94.06 106 THR A CA 1
ATOM 851 C C . THR A 1 106 ? -2.074 -6.456 1.304 1.00 94.06 106 THR A C 1
ATOM 853 O O . THR A 1 106 ? -1.269 -5.601 0.964 1.00 94.06 106 THR A O 1
ATOM 856 N N . ASP A 1 107 ? -1.805 -7.756 1.176 1.00 94.06 107 ASP A N 1
ATOM 857 C CA . ASP A 1 107 ? -0.613 -8.298 0.494 1.00 94.06 107 ASP A CA 1
ATOM 858 C C . ASP A 1 107 ? -1.070 -9.419 -0.448 1.00 94.06 107 ASP A C 1
ATOM 860 O O . ASP A 1 107 ? -1.442 -10.514 -0.019 1.00 94.06 107 ASP A O 1
ATOM 864 N N . GLY A 1 108 ? -1.155 -9.115 -1.747 1.00 92.56 108 GLY A N 1
ATOM 865 C CA . GLY A 1 108 ? -1.802 -9.999 -2.717 1.00 92.56 108 GLY A CA 1
ATOM 866 C C . GLY A 1 108 ? -3.276 -10.238 -2.365 1.00 92.56 108 GLY A C 1
ATOM 867 O O . GLY A 1 108 ? -4.064 -9.297 -2.312 1.00 92.56 108 GLY A O 1
ATOM 868 N N . THR A 1 109 ? -3.665 -11.495 -2.143 1.00 92.44 109 THR A N 1
ATOM 869 C CA . THR A 1 109 ? -5.021 -11.866 -1.688 1.00 92.44 109 THR A CA 1
ATOM 870 C C . THR A 1 109 ? -5.145 -11.969 -0.165 1.00 92.44 109 THR A C 1
ATOM 872 O O . THR A 1 109 ? -6.221 -12.288 0.341 1.00 92.44 109 THR A O 1
ATOM 875 N N . GLY A 1 110 ? -4.049 -11.765 0.566 1.00 93.62 110 GLY A N 1
ATOM 876 C CA . GLY A 1 110 ? -4.011 -11.767 2.023 1.00 93.62 110 GLY A CA 1
ATOM 877 C C . GLY A 1 110 ? -4.118 -10.363 2.612 1.00 93.62 110 GLY A C 1
ATOM 878 O O . GLY A 1 110 ? -4.152 -9.359 1.896 1.00 93.62 110 GLY A O 1
ATOM 879 N N . VAL A 1 111 ? -4.139 -10.306 3.942 1.00 93.94 111 VAL A N 1
ATOM 880 C CA . VAL A 1 111 ? -4.089 -9.069 4.724 1.00 93.94 111 VAL A CA 1
ATOM 881 C C . VAL A 1 111 ? -3.064 -9.263 5.836 1.00 93.94 111 VAL A C 1
ATOM 883 O O . VAL A 1 111 ? -3.080 -10.277 6.526 1.00 93.94 111 VAL A O 1
ATOM 886 N N . LEU A 1 112 ? -2.152 -8.312 5.972 1.00 94.12 112 LEU A N 1
ATOM 887 C CA . LEU A 1 112 ? -1.210 -8.173 7.073 1.00 94.12 112 LEU A CA 1
ATOM 888 C C . LEU A 1 112 ? -1.798 -7.201 8.094 1.00 94.12 112 LEU A C 1
ATOM 890 O O . LEU A 1 112 ? -2.584 -6.320 7.734 1.00 94.12 112 LEU A O 1
ATOM 894 N N . CYS A 1 113 ? -1.411 -7.332 9.357 1.00 91.94 113 CYS A N 1
ATOM 895 C CA . CYS A 1 113 ? -1.847 -6.406 10.392 1.00 91.94 113 CYS A CA 1
ATOM 896 C C . CYS A 1 113 ? -0.767 -6.138 11.431 1.00 91.94 113 CYS A C 1
ATOM 898 O O . CYS A 1 113 ? 0.150 -6.936 11.622 1.00 91.94 113 CYS A O 1
ATOM 900 N N . SER A 1 114 ? -0.914 -5.001 12.099 1.00 90.00 114 SER A N 1
ATOM 901 C CA . SER A 1 114 ? -0.162 -4.626 13.283 1.00 90.00 114 SER A CA 1
ATOM 902 C C . SER A 1 114 ? -1.119 -3.943 14.269 1.00 90.00 114 SER A C 1
ATOM 904 O O . SER A 1 114 ? -1.752 -2.954 13.889 1.00 90.00 114 SER A O 1
ATOM 906 N N . PRO A 1 115 ? -1.298 -4.475 15.493 1.00 86.25 115 PRO A N 1
ATOM 907 C CA . PRO A 1 115 ? -0.595 -5.627 16.065 1.00 86.25 115 PRO A CA 1
ATOM 908 C C . PRO A 1 115 ? -0.969 -6.961 15.390 1.00 86.25 115 PRO A C 1
ATOM 910 O O . PRO A 1 115 ? -2.100 -7.147 14.937 1.00 86.25 115 PRO A O 1
ATOM 913 N N . ALA A 1 116 ? -0.014 -7.899 15.348 1.00 79.44 116 ALA A N 1
ATOM 914 C CA . ALA A 1 116 ? -0.109 -9.164 14.602 1.00 79.44 116 ALA A CA 1
ATOM 915 C C . ALA A 1 116 ? -1.212 -10.129 15.090 1.00 79.44 116 ALA A C 1
ATOM 917 O O . ALA A 1 116 ? -1.577 -11.061 14.380 1.00 79.44 116 ALA A O 1
ATOM 918 N N . GLU A 1 117 ? -1.752 -9.909 16.289 1.00 73.00 117 GLU A N 1
ATOM 919 C CA . GLU A 1 117 ? -2.799 -10.742 16.901 1.00 73.00 117 GLU A CA 1
ATOM 920 C C . GLU A 1 117 ? -4.224 -10.345 16.474 1.00 73.00 117 GLU A C 1
ATOM 922 O O . GLU A 1 117 ? -5.210 -10.935 16.920 1.00 73.00 117 GLU A O 1
ATOM 927 N N . SER A 1 118 ? -4.359 -9.338 15.609 1.00 79.81 118 SER A N 1
ATOM 928 C CA . SER A 1 118 ? -5.665 -8.851 15.171 1.00 79.81 118 SER A CA 1
ATOM 929 C C . SER A 1 118 ? -6.419 -9.914 14.364 1.00 79.81 118 SER A C 1
ATOM 931 O O . SER A 1 118 ? -5.871 -10.557 13.471 1.00 79.81 118 SER A O 1
ATOM 933 N N . CYS A 1 119 ? -7.717 -10.087 14.634 1.00 78.00 119 CYS A N 1
ATOM 934 C CA . CYS A 1 119 ? -8.539 -11.040 13.888 1.00 78.00 119 CYS A CA 1
ATOM 935 C C . CYS A 1 119 ? -8.725 -10.589 12.427 1.00 78.00 119 CYS A C 1
ATOM 937 O O . CYS A 1 119 ? -9.245 -9.497 12.165 1.00 78.00 119 CYS A O 1
ATOM 939 N N . LEU A 1 120 ? -8.341 -11.466 11.492 1.00 85.69 120 LEU A N 1
ATOM 940 C CA . LEU A 1 120 ? -8.403 -11.249 10.042 1.00 85.69 120 LEU A CA 1
ATOM 941 C C . LEU A 1 120 ? -9.514 -12.044 9.342 1.00 85.69 120 LEU A C 1
ATOM 943 O O . LEU A 1 120 ? -9.652 -11.939 8.128 1.00 85.69 120 LEU A O 1
ATOM 947 N N . ALA A 1 121 ? -10.314 -12.825 10.074 1.00 84.06 121 ALA A N 1
ATOM 948 C CA . ALA A 1 121 ? -11.313 -13.725 9.485 1.00 84.06 121 ALA A CA 1
ATOM 949 C C . ALA A 1 121 ? -12.365 -12.999 8.623 1.00 84.06 121 ALA A C 1
ATOM 951 O O . ALA A 1 121 ? -12.877 -13.574 7.669 1.00 84.06 121 ALA A O 1
ATOM 952 N N . CYS A 1 122 ? -12.664 -11.734 8.937 1.00 83.38 122 CYS A N 1
ATOM 953 C CA . CYS A 1 122 ? -13.592 -10.901 8.166 1.00 83.38 122 CYS A CA 1
ATOM 954 C C . CYS A 1 122 ? -12.923 -10.131 7.012 1.00 83.38 122 CYS A C 1
ATOM 956 O O . CYS A 1 122 ? -13.623 -9.515 6.215 1.00 83.38 122 CYS A O 1
ATOM 958 N N . LEU A 1 123 ? -11.589 -10.138 6.926 1.00 87.38 123 LEU A N 1
ATOM 959 C CA . LEU A 1 123 ? -10.806 -9.393 5.931 1.00 87.38 123 LEU A CA 1
ATOM 960 C C . LEU A 1 123 ? -10.107 -10.305 4.917 1.00 87.38 123 LEU A C 1
ATOM 962 O O . LEU A 1 123 ? -9.850 -9.889 3.790 1.00 87.38 123 LEU A O 1
ATOM 966 N N . ALA A 1 124 ? -9.774 -11.534 5.309 1.00 88.12 124 ALA A N 1
ATOM 967 C CA . ALA A 1 124 ? -9.093 -12.507 4.471 1.00 88.12 124 ALA A CA 1
ATOM 968 C C . ALA A 1 124 ? -10.032 -13.673 4.094 1.00 88.12 124 ALA A C 1
ATOM 970 O O . ALA A 1 124 ? -10.750 -14.178 4.955 1.00 88.12 124 ALA A O 1
ATOM 971 N N . PRO A 1 125 ? -9.989 -14.163 2.841 1.00 89.69 125 PRO A N 1
ATOM 972 C CA . PRO A 1 125 ? -9.188 -13.646 1.733 1.00 89.69 125 PRO A CA 1
ATOM 973 C C . PRO A 1 125 ? -9.764 -12.343 1.149 1.00 89.69 125 PRO A C 1
ATOM 975 O O . PRO A 1 125 ? -10.969 -12.200 0.970 1.00 89.69 125 PRO A O 1
ATOM 978 N N . CYS A 1 126 ? -8.875 -11.429 0.767 1.00 89.62 126 CYS A N 1
ATOM 979 C CA . CYS A 1 126 ? -9.190 -10.186 0.065 1.00 89.62 126 CYS A CA 1
ATOM 980 C C . CYS A 1 126 ? -8.867 -10.372 -1.431 1.00 89.62 126 CYS A C 1
ATOM 982 O O . CYS A 1 126 ? -7.827 -9.939 -1.931 1.00 89.62 126 CYS A O 1
ATOM 984 N N . SER A 1 127 ? -9.694 -11.154 -2.134 1.00 90.50 127 SER A N 1
ATOM 985 C CA . SER A 1 127 ? -9.396 -11.692 -3.476 1.00 90.50 127 SER A CA 1
ATOM 986 C C . SER A 1 127 ? -9.825 -10.802 -4.648 1.00 90.50 127 SER A C 1
ATOM 988 O O . SER A 1 127 ? -9.432 -11.061 -5.785 1.00 90.50 127 SER A O 1
ATOM 990 N N . GLN A 1 128 ? -10.609 -9.755 -4.395 1.00 90.31 128 GLN A N 1
ATOM 991 C CA . GLN A 1 128 ? -11.150 -8.855 -5.419 1.00 90.31 128 GLN A CA 1
ATOM 992 C C . GLN A 1 128 ? -10.016 -8.158 -6.173 1.00 90.31 128 GLN A C 1
ATOM 994 O O . GLN A 1 128 ? -9.007 -7.841 -5.572 1.00 90.31 128 GLN A O 1
ATOM 999 N N . GLU A 1 129 ? -10.120 -7.897 -7.475 1.00 90.38 129 GLU A N 1
ATOM 1000 C CA . GLU A 1 129 ? -8.990 -7.302 -8.213 1.00 90.38 129 GLU A CA 1
ATOM 1001 C C . GLU A 1 129 ? -8.730 -5.838 -7.814 1.00 90.38 129 GLU A C 1
ATOM 1003 O O . GLU A 1 129 ? -7.582 -5.422 -7.665 1.00 90.38 129 GLU A O 1
ATOM 1008 N N . GLU A 1 130 ? -9.799 -5.062 -7.633 1.00 89.38 130 GLU A N 1
ATOM 1009 C CA . GLU A 1 130 ? -9.726 -3.610 -7.483 1.00 89.38 130 GLU A CA 1
ATOM 1010 C C . GLU A 1 130 ? -9.694 -3.169 -6.024 1.00 89.38 130 GLU A C 1
ATOM 1012 O O . GLU A 1 130 ? -10.463 -3.640 -5.181 1.00 89.38 130 GLU A O 1
ATOM 1017 N N . ALA A 1 131 ? -8.826 -2.204 -5.742 1.00 88.50 131 ALA A N 1
ATOM 1018 C CA . ALA A 1 131 ? -8.638 -1.668 -4.408 1.00 88.50 131 ALA A CA 1
ATOM 1019 C C . ALA A 1 131 ? -9.898 -0.996 -3.839 1.00 88.50 131 ALA A C 1
ATOM 1021 O O . ALA A 1 131 ? -10.116 -1.048 -2.636 1.00 88.50 131 ALA A O 1
ATOM 1022 N N . ASP A 1 132 ? -10.747 -0.402 -4.678 1.00 85.62 132 ASP A N 1
ATOM 1023 C CA . ASP A 1 132 ? -12.019 0.214 -4.272 1.00 85.62 132 ASP A CA 1
A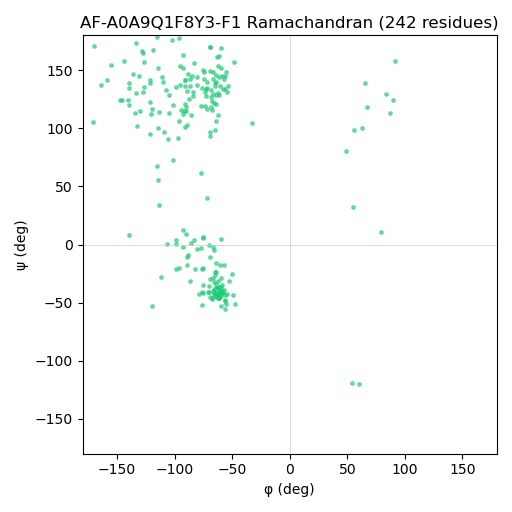TOM 1024 C C . ASP A 1 132 ? -13.079 -0.809 -3.824 1.00 85.62 132 ASP A C 1
ATOM 1026 O O . ASP A 1 132 ? -13.885 -0.528 -2.940 1.00 85.62 132 ASP A O 1
ATOM 1030 N N . THR A 1 133 ? -13.048 -2.023 -4.368 1.00 87.56 133 THR A N 1
ATOM 1031 C CA . THR A 1 133 ? -13.939 -3.110 -3.952 1.00 87.56 133 THR A CA 1
ATOM 1032 C C . THR A 1 133 ? -13.430 -3.745 -2.663 1.00 87.56 133 THR A C 1
ATOM 1034 O O . THR A 1 133 ? -14.198 -3.980 -1.733 1.00 87.56 133 THR A O 1
ATOM 1037 N N . ARG A 1 134 ? -12.114 -3.967 -2.571 1.00 90.44 134 ARG A N 1
ATOM 1038 C CA . ARG A 1 134 ? -11.449 -4.430 -1.342 1.00 90.44 134 ARG A CA 1
ATOM 1039 C C . ARG A 1 134 ? -11.678 -3.461 -0.186 1.00 90.44 134 ARG A C 1
ATOM 1041 O 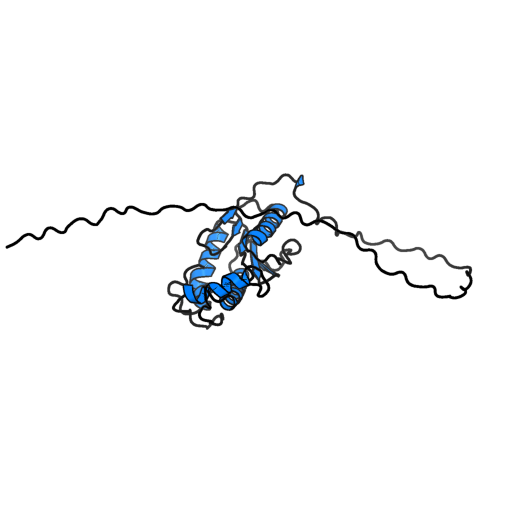O . ARG A 1 134 ? -11.973 -3.865 0.930 1.00 90.44 134 ARG A O 1
ATOM 1048 N N . LEU A 1 135 ? -11.604 -2.171 -0.481 1.00 87.44 135 LEU A N 1
ATOM 1049 C CA . LEU A 1 135 ? -11.895 -1.073 0.428 1.00 87.44 135 LEU A CA 1
ATOM 1050 C C . LEU A 1 135 ? -13.238 -1.266 1.154 1.00 87.44 135 LEU A C 1
ATOM 1052 O O . LEU A 1 135 ? -13.296 -1.103 2.370 1.00 87.44 135 LEU A O 1
ATOM 1056 N N . LEU A 1 136 ? -14.297 -1.689 0.458 1.00 87.44 136 LEU A N 1
ATOM 1057 C CA . LEU A 1 136 ? -15.606 -1.926 1.079 1.00 87.44 136 LEU A CA 1
ATOM 1058 C C . LEU A 1 136 ? -15.569 -3.029 2.149 1.00 87.44 136 LEU A C 1
ATOM 1060 O O . LEU A 1 136 ? -16.225 -2.892 3.181 1.00 87.44 136 LEU A O 1
ATOM 1064 N N . LEU A 1 137 ? -14.770 -4.082 1.944 1.00 89.06 137 LEU A N 1
ATOM 1065 C CA . LEU A 1 137 ? -14.569 -5.147 2.934 1.00 89.06 137 LEU A CA 1
ATOM 1066 C C . LEU A 1 137 ? -13.912 -4.601 4.210 1.00 89.06 137 LEU A C 1
ATOM 1068 O O . LEU A 1 137 ? -14.365 -4.877 5.319 1.00 89.06 137 LEU A O 1
ATOM 1072 N N . HIS A 1 138 ? -12.885 -3.767 4.044 1.00 89.19 138 HIS A N 1
ATOM 1073 C CA . HIS A 1 138 ? -12.184 -3.128 5.158 1.00 89.19 138 HIS A CA 1
ATOM 1074 C C . HIS A 1 138 ? -13.076 -2.139 5.922 1.00 89.19 138 HIS A C 1
ATOM 1076 O O . HIS A 1 138 ? -13.050 -2.106 7.153 1.00 89.19 138 HIS A O 1
ATOM 1082 N N . VAL A 1 139 ? -13.921 -1.379 5.216 1.00 85.56 139 VAL A N 1
ATOM 1083 C CA . VAL A 1 139 ? -14.934 -0.517 5.844 1.00 85.56 139 VAL A CA 1
ATOM 1084 C C . VAL A 1 139 ? -15.923 -1.343 6.667 1.00 85.56 139 VAL A C 1
ATOM 1086 O O . VAL A 1 139 ? -16.216 -0.976 7.804 1.00 85.56 139 VAL A O 1
ATOM 1089 N N . ALA A 1 140 ? -16.425 -2.456 6.125 1.00 85.88 140 ALA A N 1
ATOM 1090 C CA . ALA A 1 140 ? -17.376 -3.314 6.826 1.00 85.88 140 ALA A CA 1
ATOM 1091 C C . ALA A 1 140 ? -16.784 -3.897 8.124 1.00 85.88 140 ALA A C 1
ATOM 1093 O O . ALA A 1 140 ? -17.422 -3.808 9.173 1.00 85.88 140 ALA A O 1
ATOM 1094 N N . ASP A 1 141 ? -15.552 -4.416 8.083 1.00 87.69 141 ASP A N 1
ATOM 1095 C CA . ASP A 1 141 ? -14.841 -4.918 9.272 1.00 87.69 141 ASP A CA 1
ATOM 1096 C C . ASP A 1 141 ? -14.625 -3.817 10.324 1.00 87.69 141 ASP A C 1
ATOM 1098 O O . ASP A 1 141 ? -14.863 -4.022 11.515 1.00 87.69 141 ASP A O 1
ATOM 1102 N N . ALA A 1 142 ? -14.231 -2.617 9.897 1.00 84.00 142 ALA A N 1
ATOM 1103 C CA . ALA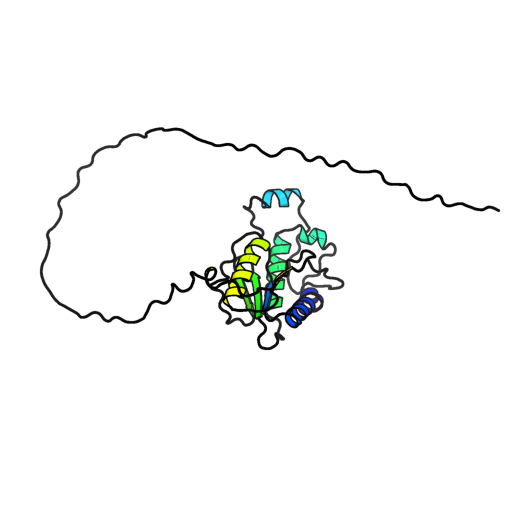 A 1 142 ? -14.024 -1.493 10.803 1.00 84.00 142 ALA A CA 1
ATOM 1104 C C . ALA A 1 142 ? -15.319 -1.030 11.488 1.00 84.00 142 ALA A C 1
ATOM 1106 O O . ALA A 1 142 ? -15.303 -0.688 12.674 1.00 84.00 142 ALA A O 1
ATOM 1107 N N . VAL A 1 143 ? -16.452 -1.055 10.775 1.00 81.56 143 VAL A N 1
ATOM 1108 C CA . VAL A 1 143 ? -17.766 -0.783 11.375 1.00 81.56 143 VAL A CA 1
ATOM 1109 C C . VAL A 1 143 ? -18.115 -1.856 12.410 1.00 81.56 143 VAL A C 1
ATOM 1111 O O . VAL A 1 143 ? -18.534 -1.508 13.513 1.00 81.56 143 VAL A O 1
ATOM 1114 N N . GLN A 1 144 ? -17.909 -3.141 12.094 1.00 82.31 144 GLN A N 1
ATOM 1115 C CA . GLN A 1 144 ? -18.177 -4.250 13.023 1.00 82.31 144 GLN A CA 1
ATOM 1116 C C . GLN A 1 144 ? -17.346 -4.142 14.307 1.00 82.31 144 GLN A C 1
ATOM 1118 O O . GLN A 1 144 ? -17.865 -4.355 15.401 1.00 82.31 144 GLN A O 1
ATOM 1123 N N . LYS A 1 145 ? -16.078 -3.732 14.195 1.00 78.38 145 LYS A N 1
ATOM 1124 C CA . LYS A 1 145 ? -15.180 -3.500 15.339 1.00 78.38 145 LYS A CA 1
ATOM 1125 C C . LYS A 1 145 ? -15.481 -2.207 16.108 1.00 78.38 145 LYS A C 1
ATOM 1127 O O . LYS A 1 145 ? -14.754 -1.858 17.033 1.00 78.38 145 LYS A O 1
ATOM 1132 N N . SER A 1 146 ? -16.560 -1.494 15.766 1.00 68.88 146 SER A N 1
ATOM 1133 C CA . SER A 1 146 ? -16.931 -0.215 16.382 1.00 68.88 146 SER A CA 1
ATOM 1134 C C . SER A 1 146 ? -15.807 0.830 16.323 1.00 68.88 146 SER A C 1
ATOM 1136 O O . SER A 1 146 ? -15.694 1.684 17.207 1.00 68.88 146 SER A O 1
ATOM 1138 N N . CYS A 1 147 ? -14.975 0.803 15.274 1.00 61.66 147 CYS A N 1
ATOM 1139 C CA . CYS A 1 147 ? -13.933 1.802 15.060 1.00 61.66 147 CYS A CA 1
ATOM 1140 C C . CYS A 1 147 ? -14.592 3.147 14.695 1.00 61.66 147 CYS A C 1
ATOM 1142 O O . CYS A 1 147 ? -14.903 3.424 13.540 1.00 61.66 147 CYS A O 1
ATOM 1144 N N . LYS A 1 148 ? -14.828 4.003 15.700 1.00 52.38 148 LYS A N 1
ATOM 1145 C CA . LYS A 1 148 ? -15.595 5.261 15.574 1.00 52.38 148 LYS A CA 1
ATOM 1146 C C . LYS A 1 148 ? -14.907 6.379 14.770 1.00 52.38 148 LYS A C 1
ATOM 1148 O O . LYS A 1 148 ? -15.480 7.465 14.670 1.00 52.38 148 LYS A O 1
ATOM 1153 N N . LYS A 1 149 ? -13.692 6.198 14.230 1.00 49.53 149 LYS A N 1
ATOM 1154 C CA . LYS A 1 149 ? -12.944 7.289 13.575 1.00 49.53 149 LYS A CA 1
ATOM 1155 C C . LYS A 1 149 ? -12.089 6.849 12.383 1.00 49.53 149 LYS A C 1
ATOM 1157 O O . LYS A 1 149 ? -11.183 6.040 12.526 1.00 49.53 149 LYS A O 1
ATOM 1162 N N . LEU A 1 150 ? -12.372 7.528 11.267 1.00 47.00 150 LEU A N 1
ATOM 1163 C CA . LEU A 1 150 ? -11.494 7.888 10.150 1.00 47.00 150 LEU A CA 1
ATOM 1164 C C . LEU A 1 150 ? -10.646 6.734 9.594 1.00 47.00 150 LEU A C 1
ATOM 1166 O O . LEU A 1 150 ? -9.462 6.619 9.879 1.00 47.00 150 LEU A O 1
ATOM 1170 N N . LEU A 1 151 ? -11.264 5.911 8.747 1.00 51.09 151 LEU A N 1
ATOM 1171 C CA . LEU A 1 151 ? -10.522 5.013 7.871 1.00 51.09 151 LEU A CA 1
ATOM 1172 C C . LEU A 1 151 ? -9.861 5.853 6.790 1.00 51.09 151 LEU A C 1
ATOM 1174 O O . LEU A 1 151 ? -10.558 6.494 5.999 1.00 51.09 151 LEU A O 1
ATOM 1178 N N . GLN A 1 152 ? -8.534 5.861 6.768 1.00 51.47 152 GLN A N 1
ATOM 1179 C CA . GLN A 1 152 ? -7.794 6.466 5.678 1.00 51.47 152 GLN A CA 1
ATOM 1180 C C . GLN A 1 152 ? -7.227 5.379 4.789 1.00 51.47 152 GLN A C 1
ATOM 1182 O O . GLN A 1 152 ? -6.343 4.626 5.190 1.00 51.47 152 GLN A O 1
ATOM 1187 N N . PHE A 1 153 ? -7.745 5.326 3.570 1.00 54.03 153 PHE A N 1
ATOM 1188 C CA . PHE A 1 153 ? -7.282 4.382 2.574 1.00 54.03 153 PHE A CA 1
ATOM 1189 C C . PHE A 1 153 ? -6.188 5.030 1.753 1.00 54.03 153 PHE A C 1
ATOM 1191 O O . PHE A 1 153 ? -6.431 5.992 1.017 1.00 54.03 153 PHE A O 1
ATOM 1198 N N . ALA A 1 154 ? -4.977 4.488 1.852 1.00 52.59 154 ALA A N 1
ATOM 1199 C CA . ALA A 1 154 ? -3.902 4.835 0.937 1.00 52.59 154 ALA A CA 1
ATOM 1200 C C . ALA A 1 154 ? -4.121 4.123 -0.407 1.00 52.59 154 ALA A C 1
ATOM 1202 O O . ALA A 1 154 ? -3.283 3.354 -0.870 1.00 52.59 154 ALA A O 1
ATOM 1203 N N . LEU A 1 155 ? -5.240 4.415 -1.080 1.00 51.91 155 LEU A N 1
ATOM 1204 C CA . LEU A 1 155 ? -5.275 4.291 -2.527 1.00 51.91 155 LEU A CA 1
ATOM 1205 C C . LEU A 1 155 ? -4.291 5.333 -3.007 1.00 51.91 155 LEU A C 1
ATOM 1207 O O . LEU A 1 155 ? -4.611 6.510 -3.057 1.00 51.91 155 LEU A O 1
ATOM 1211 N N . LEU A 1 156 ? -3.070 4.938 -3.320 1.00 50.12 156 LEU A N 1
ATOM 1212 C CA . LEU A 1 156 ? -2.034 5.861 -3.752 1.00 50.12 156 LEU A CA 1
ATOM 1213 C C . LEU A 1 156 ? -2.281 6.405 -5.179 1.00 50.12 156 LEU A C 1
ATOM 1215 O O . LEU A 1 156 ? -1.362 6.589 -5.977 1.00 50.12 156 LEU A O 1
ATOM 1219 N N . ARG A 1 157 ? -3.532 6.711 -5.519 1.00 41.84 157 ARG A N 1
ATOM 1220 C CA . ARG A 1 157 ? -3.892 7.832 -6.388 1.00 41.84 157 ARG A CA 1
ATOM 1221 C C . ARG A 1 157 ? -3.932 9.095 -5.495 1.00 41.84 157 ARG A C 1
ATOM 1223 O O . ARG A 1 157 ? -4.089 8.964 -4.293 1.00 41.84 157 ARG A O 1
ATOM 1230 N N . PRO A 1 158 ? -3.768 10.321 -6.006 1.00 33.78 158 PRO A N 1
ATOM 1231 C CA . PRO A 1 158 ? -3.669 11.533 -5.172 1.00 33.78 158 PRO A CA 1
ATOM 1232 C C . PRO A 1 158 ? -4.870 11.865 -4.254 1.00 33.78 158 PRO A C 1
ATOM 1234 O O . PRO A 1 158 ? -4.859 12.913 -3.621 1.00 33.78 158 PRO A O 1
ATOM 1237 N N . ALA A 1 159 ? -5.894 11.014 -4.170 1.00 35.22 159 ALA A N 1
ATOM 1238 C CA . ALA A 1 159 ? -7.032 11.175 -3.279 1.00 35.22 159 ALA A CA 1
ATOM 1239 C C . ALA A 1 159 ? -6.950 10.127 -2.162 1.00 35.22 159 ALA A C 1
ATOM 1241 O O . ALA A 1 159 ? -7.361 8.982 -2.344 1.00 35.22 159 ALA A O 1
ATOM 1242 N N . ALA A 1 160 ? -6.415 10.520 -1.005 1.00 49.06 160 ALA A N 1
ATOM 1243 C CA . ALA A 1 160 ? -6.670 9.778 0.221 1.00 49.06 160 ALA A CA 1
ATOM 1244 C C . ALA A 1 160 ? -8.173 9.872 0.520 1.00 49.06 160 ALA A C 1
ATOM 1246 O O . ALA A 1 160 ? -8.712 10.973 0.638 1.00 49.06 160 ALA A O 1
ATOM 1247 N N . ALA A 1 161 ? -8.857 8.734 0.596 1.00 48.50 161 ALA A N 1
ATOM 1248 C CA . ALA A 1 161 ? -10.256 8.700 0.996 1.00 48.50 161 ALA A CA 1
ATOM 1249 C C . ALA A 1 161 ? -10.318 8.548 2.518 1.00 48.50 161 ALA A C 1
ATOM 1251 O O . ALA A 1 161 ? -9.879 7.531 3.056 1.00 48.50 161 ALA A O 1
ATOM 1252 N N . CYS A 1 162 ? -10.846 9.566 3.197 1.00 50.53 162 CYS A N 1
ATOM 1253 C CA . CYS A 1 162 ? -11.149 9.525 4.623 1.00 50.53 162 CYS A CA 1
ATOM 1254 C C . CYS A 1 162 ? -12.628 9.175 4.789 1.00 50.53 162 CYS A C 1
ATOM 1256 O O . CYS A 1 162 ? -13.487 10.020 4.534 1.00 50.53 162 CYS A O 1
ATOM 1258 N N . LEU A 1 163 ? -12.942 7.949 5.210 1.00 53.66 163 LEU A N 1
ATOM 1259 C CA . LEU A 1 163 ? -14.320 7.553 5.498 1.00 53.66 163 LEU A CA 1
ATOM 1260 C C . LEU A 1 163 ? -14.566 7.578 7.010 1.00 53.66 163 LEU A C 1
ATOM 1262 O O . LEU A 1 163 ? -13.917 6.870 7.781 1.00 53.66 163 LEU A O 1
ATOM 1266 N N . ALA A 1 164 ? -15.522 8.398 7.447 1.00 50.94 164 ALA A N 1
ATOM 1267 C CA . ALA A 1 164 ? -16.016 8.376 8.817 1.00 50.94 164 ALA A CA 1
ATOM 1268 C C . ALA A 1 164 ? -17.178 7.378 8.921 1.00 50.94 164 ALA A C 1
ATOM 1270 O O . ALA A 1 164 ? -18.301 7.684 8.523 1.00 50.94 164 ALA A O 1
ATOM 1271 N N . ALA A 1 165 ? -16.917 6.194 9.472 1.00 48.34 165 ALA A N 1
ATOM 1272 C CA . ALA A 1 165 ? -17.965 5.256 9.851 1.00 48.34 165 ALA A CA 1
ATOM 1273 C C . ALA A 1 165 ? -18.750 5.825 11.048 1.00 48.34 165 ALA A C 1
ATOM 1275 O O . ALA A 1 165 ? -18.325 5.719 12.198 1.00 48.34 165 ALA A O 1
ATOM 1276 N N . ARG A 1 166 ? -19.892 6.473 10.792 1.00 44.28 166 ARG A N 1
ATOM 1277 C CA . ARG A 1 166 ? -20.909 6.682 11.834 1.00 44.28 166 ARG A CA 1
ATOM 1278 C C . ARG A 1 166 ? -21.714 5.393 11.946 1.00 44.28 166 ARG A C 1
ATOM 1280 O O . ARG A 1 166 ? -22.017 4.790 10.922 1.00 44.28 166 ARG A O 1
ATOM 1287 N N . SER A 1 167 ? -21.995 4.979 13.180 1.00 47.22 167 SER A N 1
ATOM 1288 C CA . SER A 1 167 ? -22.728 3.762 13.555 1.00 47.22 167 SER A CA 1
ATOM 1289 C C . SER A 1 167 ? -23.815 3.400 12.538 1.00 47.22 167 SER A C 1
ATOM 1291 O O . SER A 1 167 ? -24.859 4.055 12.497 1.00 47.22 167 SER A O 1
ATOM 1293 N N . LEU A 1 168 ? -23.555 2.383 11.709 1.00 43.50 168 LEU A N 1
ATOM 1294 C CA . LEU A 1 168 ? -24.596 1.780 10.884 1.00 43.50 168 LEU A CA 1
ATOM 1295 C C . LEU A 1 168 ? -25.594 1.083 11.823 1.00 43.50 168 LEU A C 1
ATOM 1297 O O . LEU A 1 168 ? -25.166 0.519 12.833 1.00 43.50 168 LEU A O 1
ATOM 1301 N N . PRO A 1 169 ? -26.905 1.120 11.529 1.00 46.09 169 PRO A N 1
ATOM 1302 C CA . PRO A 1 169 ? -27.886 0.348 12.279 1.00 46.09 169 PRO A CA 1
ATOM 1303 C C . PRO A 1 169 ? -27.474 -1.128 12.320 1.00 46.09 169 PRO A C 1
ATOM 1305 O O . PRO A 1 169 ? -27.082 -1.692 11.297 1.00 46.09 169 PRO A O 1
ATOM 1308 N N . GLU A 1 170 ? -27.598 -1.745 13.494 1.00 47.03 170 GLU A N 1
ATOM 1309 C CA . GLU A 1 170 ? -27.194 -3.128 13.805 1.00 47.03 170 GLU A CA 1
ATOM 1310 C C . GLU A 1 170 ? -27.725 -4.165 12.789 1.00 47.03 170 GLU A C 1
ATOM 1312 O O . GLU A 1 170 ? -27.092 -5.184 12.528 1.00 47.03 170 GLU A O 1
ATOM 1317 N N . ALA A 1 171 ? -28.834 -3.843 12.115 1.00 47.59 171 ALA A N 1
ATOM 1318 C CA . ALA A 1 171 ? -29.471 -4.644 11.071 1.00 47.59 171 ALA A CA 1
ATOM 1319 C C . ALA A 1 171 ? -28.606 -4.925 9.821 1.00 47.59 171 ALA A C 1
ATOM 1321 O O . ALA A 1 171 ? -28.932 -5.839 9.068 1.00 47.59 171 ALA A O 1
ATOM 1322 N N . TYR A 1 172 ? -27.518 -4.181 9.585 1.00 43.94 172 TYR A N 1
ATOM 1323 C CA . TYR A 1 172 ? -26.608 -4.407 8.447 1.00 43.94 172 TYR A CA 1
ATOM 1324 C C . TYR A 1 172 ? -25.339 -5.205 8.809 1.00 43.94 172 TYR A C 1
ATOM 1326 O O . TYR A 1 172 ? -24.505 -5.456 7.939 1.00 43.94 172 TYR A O 1
ATOM 1334 N N . LEU A 1 173 ? -25.173 -5.617 10.073 1.00 49.59 173 LEU A N 1
ATOM 1335 C CA . LEU A 1 173 ? -23.955 -6.253 10.587 1.00 49.59 173 LEU A CA 1
ATOM 1336 C C . LEU A 1 173 ? -24.202 -7.709 11.038 1.00 49.59 173 LEU A C 1
ATOM 1338 O O . LEU A 1 173 ? -24.101 -8.022 12.219 1.00 49.59 173 LEU A O 1
ATOM 1342 N N . SER A 1 174 ? -24.490 -8.642 10.121 1.00 49.31 174 SER A N 1
ATOM 1343 C CA . SER A 1 174 ? -24.252 -10.081 10.380 1.00 49.31 174 SER A CA 1
ATOM 1344 C C . SER A 1 174 ? -24.273 -10.936 9.112 1.00 49.31 174 SER A C 1
ATOM 1346 O O . SER A 1 174 ? -25.136 -10.735 8.258 1.00 49.31 174 SER A O 1
ATOM 1348 N N . PRO A 1 175 ? -23.325 -11.891 8.982 1.00 43.31 175 PRO A N 1
ATOM 1349 C CA . PRO A 1 175 ? -23.637 -13.257 9.433 1.00 43.31 175 PRO A CA 1
ATOM 1350 C C . PRO A 1 175 ? -22.509 -14.021 10.170 1.00 43.31 175 PRO A C 1
ATOM 1352 O O . PRO A 1 175 ? -22.671 -15.208 10.455 1.00 43.31 175 PRO A O 1
ATOM 1355 N N . CYS A 1 176 ? -21.370 -13.404 10.516 1.00 36.50 176 CYS A N 1
ATOM 1356 C CA . CYS A 1 176 ? -20.218 -14.143 11.080 1.00 36.50 176 CYS A CA 1
ATOM 1357 C C . CYS A 1 176 ? -20.437 -14.776 12.475 1.00 36.50 176 CYS A C 1
ATOM 1359 O O . CYS A 1 176 ? -19.587 -15.529 12.946 1.00 36.50 176 CYS A O 1
ATOM 1361 N N . SER A 1 177 ? -21.580 -14.553 13.126 1.00 43.06 177 SER A N 1
ATOM 1362 C CA . SER A 1 177 ? -21.930 -15.148 14.426 1.00 43.06 177 SER A CA 1
ATOM 1363 C C . SER A 1 177 ? -22.187 -16.666 14.386 1.00 43.06 177 SER A C 1
ATOM 1365 O O . SER A 1 177 ? -22.302 -17.287 15.440 1.00 43.06 177 SER A O 1
ATOM 1367 N N . ALA A 1 178 ? -22.287 -17.290 13.205 1.00 40.09 178 ALA A N 1
ATOM 1368 C CA . ALA A 1 178 ? -22.744 -18.680 13.066 1.00 40.09 178 ALA A CA 1
ATOM 1369 C C . ALA A 1 178 ? -21.673 -19.773 13.297 1.00 40.09 178 ALA A C 1
ATOM 1371 O O . ALA A 1 178 ? -21.973 -20.958 13.164 1.00 40.09 178 ALA A O 1
ATOM 1372 N N . LEU A 1 179 ? -20.437 -19.426 13.676 1.00 38.31 179 LEU A N 1
ATOM 1373 C CA . LEU A 1 179 ? -19.377 -20.402 13.980 1.00 38.31 179 LEU A CA 1
ATOM 1374 C C . LEU A 1 179 ? -18.957 -20.363 15.458 1.00 38.31 179 LEU A C 1
ATOM 1376 O O . LEU A 1 179 ? -17.784 -20.235 15.794 1.00 38.31 179 LEU A O 1
ATOM 1380 N N . ARG A 1 180 ? -19.920 -20.538 16.368 1.00 34.19 180 ARG A N 1
ATOM 1381 C CA . ARG A 1 180 ? -19.652 -21.135 17.687 1.00 34.19 180 ARG A CA 1
ATOM 1382 C C . ARG A 1 180 ? -20.395 -22.460 17.772 1.00 34.19 180 ARG A C 1
ATOM 1384 O O . ARG A 1 180 ? -21.594 -22.491 18.021 1.00 34.19 180 ARG A O 1
ATOM 1391 N N . ARG A 1 181 ? -19.675 -23.566 17.562 1.00 37.44 181 ARG A N 1
ATOM 1392 C CA . ARG A 1 181 ? -20.136 -24.879 18.030 1.00 37.44 181 ARG A CA 1
ATOM 1393 C C . ARG A 1 181 ? -20.082 -24.868 19.563 1.00 37.44 181 ARG A C 1
ATOM 1395 O O . ARG A 1 181 ? -19.015 -24.554 20.091 1.00 37.44 181 ARG A O 1
ATOM 1402 N N . PRO A 1 182 ? -21.160 -25.208 20.283 1.00 31.84 182 PRO A N 1
ATOM 1403 C CA . PRO A 1 182 ? -21.034 -25.565 21.681 1.00 31.84 182 PRO A CA 1
ATOM 1404 C C . PRO A 1 182 ? -20.363 -26.936 21.800 1.00 31.84 182 PRO A C 1
ATOM 1406 O O . PRO A 1 182 ? -20.672 -27.884 21.076 1.00 31.84 182 PRO A O 1
ATOM 1409 N N . SER A 1 183 ? -19.408 -26.995 22.716 1.00 36.94 183 SER A N 1
ATOM 1410 C CA . SER A 1 183 ? -18.720 -28.184 23.193 1.00 36.94 183 SER A CA 1
ATOM 1411 C C . SER A 1 183 ? -19.685 -29.164 23.876 1.00 36.94 183 SER A C 1
ATOM 1413 O O . SER A 1 183 ? -20.672 -28.755 24.479 1.00 36.94 183 SER A O 1
ATOM 1415 N N . SER A 1 184 ? -19.302 -30.444 23.841 1.00 37.12 184 SER A N 1
ATOM 1416 C CA . SER A 1 184 ? -19.708 -31.545 24.732 1.00 37.12 184 SER A CA 1
ATOM 1417 C C . SER A 1 184 ? -21.184 -31.962 24.764 1.00 37.12 184 SER A C 1
ATOM 1419 O O . SER A 1 184 ? -21.974 -31.447 25.549 1.00 37.12 184 SER A O 1
ATOM 1421 N N . VAL A 1 185 ? -21.494 -33.044 24.044 1.00 35.72 185 VAL A N 1
ATOM 1422 C CA . VAL A 1 185 ? -22.456 -34.050 24.514 1.00 35.72 185 VAL A CA 1
ATOM 1423 C C . VAL A 1 185 ? -21.791 -35.418 24.371 1.00 35.72 185 VAL A C 1
ATOM 1425 O O . VAL A 1 185 ? -21.435 -35.848 23.276 1.00 35.72 185 VAL A O 1
ATOM 1428 N N . THR A 1 186 ? -21.553 -36.058 25.509 1.00 37.09 186 THR A N 1
ATOM 1429 C CA . THR A 1 186 ? -21.167 -37.464 25.660 1.00 37.09 186 THR A CA 1
ATOM 1430 C C . THR A 1 186 ? -22.291 -38.383 25.162 1.00 37.09 186 THR A C 1
ATOM 1432 O O . THR A 1 186 ? -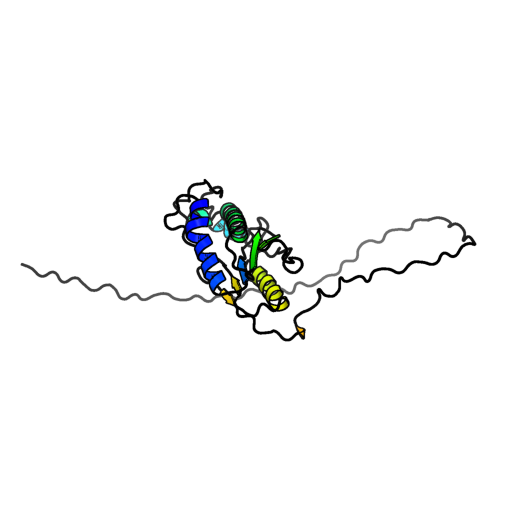23.456 -38.107 25.449 1.00 37.09 186 THR A O 1
ATOM 1435 N N . PRO A 1 187 ? -21.998 -39.493 24.459 1.00 34.44 187 PRO A N 1
ATOM 1436 C CA . PRO A 1 187 ? -23.016 -40.483 24.125 1.00 34.44 187 PRO A CA 1
ATOM 1437 C C . PRO A 1 187 ? -23.162 -41.507 25.265 1.00 34.44 187 PRO A C 1
ATOM 1439 O O . PRO A 1 187 ? -22.147 -41.919 25.834 1.00 34.44 187 PRO A O 1
ATOM 1442 N N . PRO A 1 188 ? -24.374 -41.989 25.592 1.00 34.81 188 PRO A N 1
ATOM 1443 C CA . PRO A 1 188 ? -24.515 -43.222 26.342 1.00 34.81 188 PRO A CA 1
ATOM 1444 C C . PRO A 1 188 ? -24.461 -44.423 25.392 1.00 34.81 188 PRO A C 1
ATOM 1446 O O . PRO A 1 188 ? -25.140 -44.480 24.366 1.00 34.81 188 PRO A O 1
ATOM 1449 N N . CYS A 1 189 ? -23.636 -45.394 25.772 1.00 33.62 189 CYS A N 1
ATOM 1450 C CA . CYS A 1 189 ? -23.596 -46.739 25.221 1.00 33.62 189 CYS A CA 1
ATOM 1451 C C . CYS A 1 189 ? -24.956 -47.436 25.375 1.00 33.62 189 CYS A C 1
ATOM 1453 O O . CYS A 1 189 ? -25.489 -47.471 26.481 1.00 33.62 189 CYS A O 1
ATOM 1455 N N . PHE A 1 190 ? -25.448 -48.091 24.321 1.00 33.94 190 PHE A N 1
ATOM 1456 C CA . PHE A 1 190 ? -26.349 -49.238 24.449 1.00 33.94 190 PHE A CA 1
ATOM 1457 C C . PHE A 1 190 ? -25.993 -50.315 23.419 1.00 33.94 190 PHE A C 1
ATOM 1459 O O . PHE A 1 190 ? -25.708 -50.033 22.256 1.00 33.94 190 PHE A O 1
ATOM 1466 N N . LEU A 1 191 ? -25.953 -51.549 23.915 1.00 34.28 191 LEU A N 1
ATOM 1467 C CA . LEU A 1 191 ? -25.573 -52.783 23.238 1.00 34.28 191 LEU A CA 1
ATOM 1468 C C . LEU A 1 191 ? -26.772 -53.454 22.537 1.00 34.28 191 LEU A C 1
ATOM 1470 O O . LEU A 1 191 ? -27.862 -53.499 23.095 1.00 34.28 191 LEU A O 1
ATOM 1474 N N . ALA A 1 192 ? -26.447 -54.103 21.411 1.00 33.69 192 ALA A N 1
ATOM 1475 C CA . ALA A 1 192 ? -26.901 -55.424 20.937 1.00 33.69 192 ALA A CA 1
ATOM 1476 C C . ALA A 1 192 ? -28.235 -55.632 20.169 1.00 33.69 192 ALA A C 1
ATOM 1478 O O . ALA A 1 192 ? -29.321 -55.342 20.654 1.00 33.69 192 ALA A O 1
ATOM 1479 N N . GLY A 1 193 ? -28.082 -56.344 19.031 1.00 30.66 193 GLY A N 1
ATOM 1480 C CA . GLY A 1 193 ? -29.045 -57.244 18.357 1.00 30.66 193 GLY A CA 1
ATOM 1481 C C . GLY A 1 193 ? -29.951 -56.560 17.325 1.00 30.66 193 GLY A C 1
ATOM 1482 O O . GLY A 1 193 ? -30.664 -55.638 17.671 1.00 30.66 193 GLY A O 1
ATOM 1483 N N . THR A 1 194 ? -30.068 -56.924 16.043 1.00 37.56 194 THR A N 1
ATOM 1484 C CA . THR A 1 194 ? -29.918 -58.192 15.292 1.00 37.56 194 THR A CA 1
ATOM 1485 C C . THR A 1 194 ? -29.946 -57.862 13.769 1.00 37.56 194 THR A C 1
ATOM 1487 O O . THR A 1 194 ? -30.187 -56.704 13.424 1.00 37.56 194 THR A O 1
ATOM 1490 N N . PRO A 1 195 ? -29.654 -58.804 12.843 1.00 41.19 195 PRO A N 1
ATOM 1491 C CA . PRO A 1 195 ? -29.157 -58.500 11.494 1.00 41.19 195 PRO A CA 1
ATOM 1492 C C . PRO A 1 195 ? -30.254 -58.369 10.421 1.00 41.19 195 PRO A C 1
ATOM 1494 O O . PRO A 1 195 ? -31.277 -59.046 10.488 1.00 41.19 195 PRO A O 1
ATOM 1497 N N . LEU A 1 196 ? -29.996 -57.564 9.380 1.00 42.09 196 LEU A N 1
ATOM 1498 C CA . LEU A 1 196 ? -30.799 -57.520 8.150 1.00 42.09 196 LEU A CA 1
ATOM 1499 C C . LEU A 1 196 ? -30.022 -58.098 6.951 1.00 42.09 196 LEU A C 1
ATOM 1501 O O . LEU A 1 196 ? -28.800 -57.933 6.890 1.00 42.09 196 LEU A O 1
ATOM 1505 N N . PRO A 1 197 ? -30.704 -58.795 6.020 1.00 44.94 197 PRO A N 1
ATOM 1506 C CA . PRO A 1 197 ? -30.061 -59.667 5.048 1.00 44.94 197 PRO A CA 1
ATOM 1507 C C . PRO A 1 197 ? -29.731 -58.995 3.707 1.00 44.94 197 PRO A C 1
ATOM 1509 O O . PRO A 1 197 ? -30.249 -57.944 3.338 1.00 44.94 197 PRO A O 1
ATOM 1512 N N . LEU A 1 198 ? -28.839 -59.692 3.007 1.00 37.12 198 LEU A N 1
ATOM 1513 C CA . LEU A 1 198 ? -28.173 -59.411 1.739 1.00 37.12 198 LEU A CA 1
ATOM 1514 C C . LEU A 1 198 ? -29.107 -59.145 0.543 1.00 37.12 198 LEU A C 1
ATOM 1516 O O . LEU A 1 198 ? -30.145 -59.782 0.375 1.00 37.12 198 LEU A O 1
ATOM 1520 N N . SER A 1 199 ? -28.643 -58.245 -0.327 1.00 42.31 199 SER A N 1
ATOM 1521 C CA . SER A 1 199 ? -29.165 -57.902 -1.657 1.00 42.31 199 SER A CA 1
ATOM 1522 C C . SER A 1 199 ? -29.159 -59.072 -2.657 1.00 42.31 199 SER A C 1
ATOM 1524 O O . SER A 1 199 ? -28.330 -59.975 -2.535 1.00 42.31 199 SER A O 1
ATOM 1526 N N . PRO A 1 200 ? -29.931 -58.965 -3.757 1.00 52.50 200 PRO A N 1
ATOM 1527 C CA . PRO A 1 200 ? -29.579 -59.582 -5.036 1.00 52.50 200 PRO A CA 1
ATOM 1528 C C . PRO A 1 200 ? -29.399 -58.560 -6.191 1.00 52.50 200 PRO A C 1
ATOM 1530 O O . PRO A 1 200 ? -29.709 -57.379 -6.024 1.00 52.50 200 PRO A O 1
ATOM 1533 N N . PRO A 1 201 ? -28.825 -58.989 -7.340 1.00 47.44 201 PRO A N 1
ATOM 1534 C CA . PRO A 1 201 ? -27.988 -58.149 -8.200 1.00 47.44 201 PRO A CA 1
ATOM 1535 C C . PRO A 1 201 ? -28.660 -57.598 -9.475 1.00 47.44 201 PRO A C 1
ATOM 1537 O O . PRO A 1 201 ? -29.799 -57.904 -9.810 1.00 47.44 201 PRO A O 1
ATOM 1540 N N . MET A 1 202 ? -27.873 -56.769 -10.172 1.00 35.97 202 MET A N 1
ATOM 1541 C CA . MET A 1 202 ? -28.160 -55.971 -11.369 1.00 35.97 202 MET A CA 1
ATOM 1542 C C . MET A 1 202 ? -28.606 -56.729 -12.631 1.00 35.97 202 MET A C 1
ATOM 1544 O O . MET A 1 202 ? -28.079 -57.791 -12.953 1.00 35.97 202 MET A O 1
ATOM 1548 N N . THR A 1 203 ? -29.394 -56.030 -13.458 1.00 41.22 203 THR A N 1
ATOM 1549 C CA . THR A 1 203 ? -29.420 -56.165 -14.929 1.00 41.22 203 THR A CA 1
ATOM 1550 C C . THR A 1 203 ? -29.458 -54.779 -15.601 1.00 41.22 203 THR A C 1
ATOM 1552 O O . THR A 1 203 ? -30.064 -53.868 -15.032 1.00 41.22 203 THR A O 1
ATOM 1555 N N . PRO A 1 204 ? -28.847 -54.583 -16.790 1.00 44.31 204 PRO A N 1
ATOM 1556 C CA . PRO A 1 204 ? -28.679 -53.268 -17.410 1.00 44.31 204 PRO A CA 1
ATOM 1557 C C . PRO A 1 204 ? -29.736 -52.972 -18.493 1.00 44.31 204 PRO A C 1
ATOM 1559 O O . PRO A 1 204 ? -29.980 -53.787 -19.377 1.00 44.31 204 PRO A O 1
ATOM 1562 N N . HIS A 1 205 ? -30.302 -51.764 -18.484 1.00 34.81 205 HIS A N 1
ATOM 1563 C CA . HIS A 1 205 ? -31.044 -51.173 -19.607 1.00 34.81 205 HIS A CA 1
ATOM 1564 C C . HIS A 1 205 ? -30.566 -49.721 -19.770 1.00 34.81 205 HIS A C 1
ATOM 1566 O O . HIS A 1 205 ? -30.553 -48.969 -18.804 1.00 34.81 205 HIS A O 1
ATOM 1572 N N . ARG A 1 206 ? -29.883 -49.404 -20.876 1.00 33.06 206 ARG A N 1
ATOM 1573 C CA . ARG A 1 206 ? -30.405 -48.902 -22.167 1.00 33.06 206 ARG A CA 1
ATOM 1574 C C . ARG A 1 206 ? -30.523 -47.368 -22.149 1.00 33.06 206 ARG A C 1
ATOM 1576 O O . ARG A 1 206 ? -31.310 -46.815 -21.392 1.00 33.06 206 ARG A O 1
ATOM 1583 N N . GLU A 1 207 ? -29.698 -46.726 -22.981 1.00 37.50 207 GLU A N 1
ATOM 1584 C CA . GLU A 1 207 ? -29.682 -45.283 -23.267 1.00 37.50 207 GLU A CA 1
ATOM 1585 C C . GLU A 1 207 ? -31.068 -44.702 -23.582 1.00 37.50 207 GLU A C 1
ATOM 1587 O O . GLU A 1 207 ? -31.922 -45.395 -24.148 1.00 37.50 207 GLU A O 1
ATOM 1592 N N . PRO A 1 208 ? -31.216 -43.382 -23.383 1.00 38.53 208 PRO A N 1
ATOM 1593 C CA . PRO A 1 208 ? -31.793 -42.577 -24.451 1.00 38.53 208 PRO A CA 1
ATOM 1594 C C . PRO A 1 208 ? -30.985 -41.308 -24.788 1.00 38.53 208 PRO A C 1
ATOM 1596 O O . PRO A 1 208 ? -30.408 -40.639 -23.934 1.00 38.53 208 PRO A O 1
ATOM 1599 N N . SER A 1 209 ? -31.006 -41.008 -26.087 1.00 35.56 209 SER A N 1
ATOM 1600 C CA . SER A 1 209 ? -30.449 -39.861 -26.813 1.00 35.56 209 SER A CA 1
ATOM 1601 C C . SER A 1 209 ? -31.000 -38.483 -26.366 1.00 35.56 209 SER A C 1
ATOM 1603 O O . SER A 1 209 ? -31.992 -38.424 -25.637 1.00 35.56 209 SER A O 1
ATOM 1605 N N . PRO A 1 210 ? -30.393 -37.355 -26.805 1.00 39.31 210 PRO A N 1
ATOM 1606 C CA . PRO A 1 210 ? -30.615 -36.036 -26.213 1.00 39.31 210 PRO A CA 1
ATOM 1607 C C . PRO A 1 210 ? -31.754 -35.244 -26.875 1.00 39.31 210 PRO A C 1
ATOM 1609 O O . PRO A 1 210 ? -31.878 -35.197 -28.099 1.00 39.31 210 PRO A O 1
ATOM 1612 N N . CYS A 1 211 ? -32.530 -34.532 -26.055 1.00 32.56 211 CYS A N 1
ATOM 1613 C CA . CYS A 1 211 ? -33.506 -33.542 -26.507 1.00 32.56 211 CYS A CA 1
ATOM 1614 C C . CYS A 1 211 ? -32.868 -32.146 -26.610 1.00 32.56 211 CYS A C 1
ATOM 1616 O O . CYS A 1 211 ? -32.442 -31.563 -25.614 1.00 32.56 211 CYS A O 1
ATOM 1618 N N . LEU A 1 212 ? -32.859 -31.607 -27.831 1.00 34.06 212 LEU A N 1
ATOM 1619 C CA . LEU A 1 212 ? -32.808 -30.175 -28.148 1.00 34.06 212 LEU A CA 1
ATOM 1620 C C . LEU A 1 212 ? -33.977 -29.428 -27.490 1.00 34.06 212 LEU A C 1
ATOM 1622 O O . LEU A 1 212 ? -35.073 -29.969 -27.517 1.00 34.06 212 LEU A O 1
ATOM 1626 N N . HIS A 1 213 ? -33.750 -28.201 -26.997 1.00 33.84 213 HIS A N 1
ATOM 1627 C CA . HIS A 1 213 ? -34.629 -27.002 -27.017 1.00 33.84 213 HIS A CA 1
ATOM 1628 C C . HIS A 1 213 ? -33.766 -25.812 -26.520 1.00 33.84 213 HIS A C 1
ATOM 1630 O O . HIS A 1 213 ? -33.215 -25.871 -25.428 1.00 33.84 213 HIS A O 1
ATOM 1636 N N . HIS A 1 214 ? -33.306 -24.892 -27.374 1.00 31.73 214 HIS A N 1
ATOM 1637 C CA . HIS A 1 214 ? -33.938 -23.668 -27.904 1.00 31.73 214 HIS A CA 1
ATOM 1638 C C . HIS A 1 214 ? -34.200 -22.517 -26.902 1.00 31.73 214 HIS A C 1
ATOM 1640 O O . HIS A 1 214 ? -35.053 -22.628 -26.033 1.00 31.73 214 HIS A O 1
ATOM 1646 N N . HIS A 1 215 ? -33.535 -21.385 -27.199 1.00 31.66 215 HIS A N 1
ATOM 1647 C CA . HIS A 1 215 ? -33.833 -19.971 -26.887 1.00 31.66 215 HIS A CA 1
ATOM 1648 C C . HIS A 1 215 ? -33.818 -19.514 -25.405 1.00 31.66 215 HIS A C 1
ATOM 1650 O O . HIS A 1 215 ? -34.307 -20.192 -24.523 1.00 31.66 215 HIS A O 1
ATOM 1656 N N . GLY A 1 216 ? -33.286 -18.342 -25.040 1.00 30.72 216 GLY A N 1
ATOM 1657 C CA . GLY A 1 216 ? -33.021 -17.154 -25.848 1.00 30.72 216 GLY A CA 1
ATOM 1658 C C . GLY A 1 216 ? -31.959 -16.225 -25.247 1.00 30.72 216 GLY A C 1
ATOM 1659 O O . GLY A 1 216 ? -31.896 -15.994 -24.042 1.00 30.72 216 GLY A O 1
ATOM 1660 N N . LEU A 1 217 ? -31.134 -15.680 -26.143 1.00 30.72 217 LEU A N 1
ATOM 1661 C CA . LEU A 1 217 ? -30.324 -14.492 -25.913 1.00 30.72 217 LEU A CA 1
ATOM 1662 C C . LEU A 1 217 ? -31.238 -13.261 -25.919 1.00 30.72 217 LEU A C 1
ATOM 1664 O O . LEU A 1 217 ? -31.820 -12.939 -26.953 1.00 30.72 217 LEU A O 1
ATOM 1668 N N . PHE A 1 218 ? -31.295 -12.532 -24.806 1.00 33.62 218 PHE A N 1
ATOM 1669 C CA . PHE A 1 218 ? -31.607 -11.104 -24.834 1.00 33.62 218 PHE A CA 1
ATOM 1670 C C . PHE A 1 218 ? -30.293 -10.333 -24.941 1.00 33.62 218 PHE A C 1
ATOM 1672 O O . PHE A 1 218 ? -29.546 -10.181 -23.977 1.00 33.62 218 PHE A O 1
ATOM 1679 N N . ALA A 1 219 ? -30.010 -9.883 -26.159 1.00 31.22 219 ALA A N 1
ATOM 1680 C CA . ALA A 1 219 ? -29.045 -8.837 -26.431 1.00 31.22 219 ALA A CA 1
ATOM 1681 C C . ALA A 1 219 ? -29.634 -7.492 -25.980 1.00 31.22 219 ALA A C 1
ATOM 1683 O O . ALA A 1 219 ? -30.733 -7.129 -26.396 1.00 31.22 219 ALA A O 1
ATOM 1684 N N . LEU A 1 220 ? -28.891 -6.735 -25.173 1.00 34.81 220 LEU A N 1
ATOM 1685 C CA . LEU A 1 220 ? -29.058 -5.288 -25.087 1.00 34.81 220 LEU A CA 1
ATOM 1686 C C . LEU A 1 220 ? -27.796 -4.637 -25.648 1.00 34.81 220 LEU A C 1
ATOM 1688 O O . LEU A 1 220 ? -26.689 -4.810 -25.142 1.00 34.81 220 LEU A O 1
ATOM 1692 N N . SER A 1 221 ? -28.015 -3.956 -26.766 1.00 35.44 221 SER A N 1
ATOM 1693 C CA . SER A 1 221 ? -27.056 -3.200 -27.559 1.00 35.44 221 SER A CA 1
ATOM 1694 C C . SER A 1 221 ? -26.454 -2.002 -26.802 1.00 35.44 221 SER A C 1
ATOM 1696 O O . SER A 1 221 ? -27.023 -1.539 -25.811 1.00 35.44 221 SER A O 1
ATOM 1698 N N . PRO A 1 222 ? -25.306 -1.483 -27.278 1.00 37.66 222 PRO A N 1
ATOM 1699 C CA . PRO A 1 222 ? -24.472 -0.525 -26.562 1.00 37.66 222 PRO A CA 1
ATOM 1700 C C . PRO A 1 222 ? -24.93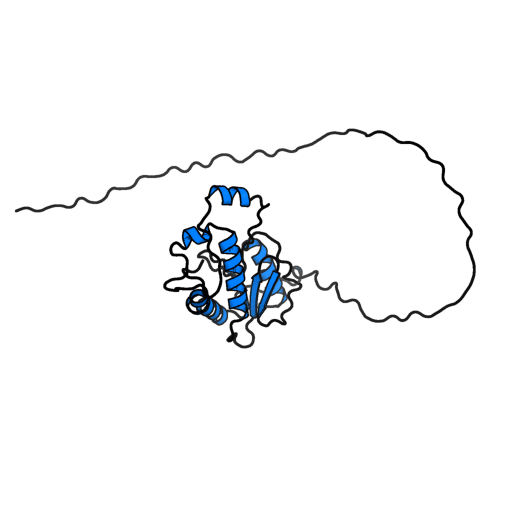0 0.930 -26.745 1.00 37.66 222 PRO A C 1
ATOM 1702 O O . PRO A 1 222 ? -25.368 1.334 -27.823 1.00 37.66 222 PRO A O 1
ATOM 1705 N N . PHE A 1 223 ? -24.768 1.731 -25.689 1.00 32.56 223 PHE A N 1
ATOM 1706 C CA . PHE A 1 223 ? -24.962 3.180 -25.721 1.00 32.56 223 PHE A CA 1
ATOM 1707 C C . PHE A 1 223 ? -23.912 3.852 -26.617 1.00 32.56 223 PHE A C 1
ATOM 1709 O O . PHE A 1 223 ? -22.705 3.725 -26.402 1.00 32.56 223 PHE A O 1
ATOM 1716 N N . ARG A 1 224 ? -24.420 4.567 -27.620 1.00 37.47 224 ARG A N 1
ATOM 1717 C CA . ARG A 1 224 ? -23.707 5.455 -28.536 1.00 37.47 224 ARG A CA 1
ATOM 1718 C C . ARG A 1 224 ? -23.439 6.824 -27.900 1.00 37.47 224 ARG A C 1
ATOM 1720 O O . ARG A 1 224 ? -24.294 7.366 -27.208 1.00 37.47 224 ARG A O 1
ATOM 1727 N N . ASP A 1 225 ? -22.270 7.352 -28.247 1.00 32.94 225 ASP A N 1
ATOM 1728 C CA . ASP A 1 225 ? -21.976 8.737 -28.629 1.00 32.94 225 ASP A CA 1
ATOM 1729 C C . ASP A 1 225 ? -22.349 9.882 -27.667 1.00 32.94 225 ASP A C 1
ATOM 1731 O O . ASP A 1 225 ? -23.433 10.451 -27.720 1.00 32.94 225 ASP A O 1
ATOM 1735 N N . PHE A 1 226 ? -21.348 10.348 -26.913 1.00 34.19 226 PHE A N 1
ATOM 1736 C CA . PHE A 1 226 ? -21.207 11.771 -26.586 1.00 34.19 226 PHE A CA 1
ATOM 1737 C C . PHE A 1 226 ? -19.845 12.259 -27.088 1.00 34.19 226 PHE A C 1
ATOM 1739 O O . PHE A 1 226 ? -18.815 12.101 -26.433 1.00 34.19 226 PHE A O 1
ATOM 1746 N N . ALA A 1 227 ? -19.850 12.834 -28.289 1.00 36.53 227 ALA A N 1
ATOM 1747 C CA . ALA A 1 227 ? -18.757 13.647 -28.796 1.00 36.53 227 ALA A CA 1
ATOM 1748 C C . ALA A 1 227 ? -18.827 15.030 -28.129 1.00 36.53 227 ALA A C 1
ATOM 1750 O O . ALA A 1 227 ? -19.818 15.744 -28.266 1.00 36.53 227 ALA A O 1
ATOM 1751 N N . ALA A 1 228 ? -17.776 15.403 -27.403 1.00 42.09 228 ALA A N 1
ATOM 1752 C CA . ALA A 1 228 ? -17.564 16.766 -26.928 1.00 42.09 228 ALA A CA 1
ATOM 1753 C C . ALA A 1 228 ? -16.746 17.552 -27.971 1.00 42.09 228 ALA A C 1
ATOM 1755 O O . ALA A 1 228 ? -15.744 17.022 -28.458 1.00 42.09 228 ALA A O 1
ATOM 1756 N N . PRO A 1 229 ? -17.101 18.806 -28.298 1.00 38.47 229 PRO A N 1
ATOM 1757 C CA . PRO A 1 229 ? -16.221 19.691 -29.048 1.00 38.47 229 PRO A CA 1
ATOM 1758 C C . PRO A 1 229 ? -15.257 20.442 -28.107 1.00 38.47 229 PRO A C 1
ATOM 1760 O O . PRO A 1 229 ? -15.653 20.973 -27.072 1.00 38.47 229 PRO A O 1
ATOM 1763 N N . LEU A 1 230 ? -13.986 20.523 -28.498 1.00 42.06 230 LEU A N 1
ATOM 1764 C CA . LEU A 1 230 ? -12.965 21.465 -28.008 1.00 42.06 230 LEU A CA 1
ATOM 1765 C C . LEU A 1 230 ? -12.346 22.151 -29.246 1.00 42.06 230 LEU A C 1
ATOM 1767 O O . LEU A 1 230 ? -12.373 21.534 -30.312 1.00 42.06 230 LEU A O 1
ATOM 1771 N N . PRO A 1 231 ? -11.603 23.271 -29.141 1.00 48.00 231 PRO A N 1
ATOM 1772 C CA . PRO A 1 231 ? -11.684 24.415 -28.219 1.00 48.00 231 PRO A CA 1
ATOM 1773 C C . PRO A 1 231 ? -11.569 25.777 -28.968 1.00 48.00 231 PRO A C 1
ATOM 1775 O O . PRO A 1 231 ? -11.199 25.827 -30.136 1.00 48.00 231 PRO A O 1
ATOM 1778 N N . HIS A 1 232 ? -11.757 26.907 -28.275 1.00 41.28 232 HIS A N 1
ATOM 1779 C CA . HIS A 1 232 ? -11.182 28.197 -28.698 1.00 41.28 232 HIS A CA 1
ATOM 1780 C C . HIS A 1 232 ? -10.259 28.733 -27.597 1.00 41.28 232 HIS A C 1
ATOM 1782 O O . HIS A 1 232 ? -10.710 29.083 -26.509 1.00 41.28 232 HIS A O 1
ATOM 1788 N N . HIS A 1 233 ? -8.958 28.778 -27.889 1.00 54.72 233 HIS A N 1
ATOM 1789 C CA . HIS A 1 233 ? -7.954 29.495 -27.102 1.00 54.72 233 HIS A CA 1
ATOM 1790 C C . HIS A 1 233 ? -7.832 30.938 -27.621 1.00 54.72 233 HIS A C 1
ATOM 1792 O O . HIS A 1 233 ? -7.657 31.114 -28.828 1.00 54.72 233 HIS A O 1
ATOM 1798 N N . PRO A 1 234 ? -7.847 31.966 -26.757 1.00 51.69 234 PRO A N 1
ATOM 1799 C CA . PRO A 1 234 ? -7.305 33.271 -27.107 1.00 51.69 234 PRO A CA 1
ATOM 1800 C C . PRO A 1 234 ? -5.767 33.223 -27.050 1.00 51.69 234 PRO A C 1
ATOM 1802 O O . PRO A 1 234 ? -5.184 32.640 -26.134 1.00 51.69 234 PRO A O 1
ATOM 1805 N N . GLY A 1 235 ? -5.124 33.787 -28.076 1.00 57.50 235 GLY A N 1
ATOM 1806 C CA . GLY A 1 235 ? -3.669 33.815 -28.245 1.00 57.50 235 GLY A CA 1
ATOM 1807 C C . GLY A 1 235 ? -2.928 34.712 -27.238 1.00 57.50 235 GLY A C 1
ATOM 1808 O O . GLY A 1 235 ? -3.555 35.464 -26.491 1.00 57.50 235 GLY A O 1
ATOM 1809 N N . PRO A 1 236 ? -1.585 34.631 -27.201 1.00 63.00 236 PRO A N 1
ATOM 1810 C CA . PRO A 1 236 ? -0.758 35.394 -26.269 1.00 63.00 236 PRO A CA 1
ATOM 1811 C C . PRO A 1 236 ? -0.639 36.878 -26.674 1.00 63.00 236 PRO A C 1
ATOM 1813 O O . PRO A 1 236 ? -0.667 37.191 -27.865 1.00 63.00 236 PRO A O 1
ATOM 1816 N N . PRO A 1 237 ? -0.466 37.803 -25.710 1.00 52.47 237 PRO A N 1
ATOM 1817 C CA . PRO A 1 237 ? -0.279 39.218 -26.001 1.00 52.47 237 PRO A CA 1
ATOM 1818 C C . PRO A 1 237 ? 1.099 39.507 -26.611 1.00 52.47 237 PRO A C 1
ATOM 1820 O O . PRO A 1 237 ? 2.124 38.965 -26.196 1.00 52.47 237 PRO A O 1
ATOM 1823 N N . HIS A 1 238 ? 1.088 40.404 -27.594 1.00 51.91 238 HIS A N 1
ATOM 1824 C CA . HIS A 1 238 ? 2.243 40.926 -28.312 1.00 51.91 238 HIS A CA 1
ATOM 1825 C C . HIS A 1 238 ? 3.226 41.657 -27.383 1.00 51.91 238 HIS A C 1
ATOM 1827 O O . HIS A 1 238 ? 2.855 42.584 -26.665 1.00 51.91 238 HIS A O 1
ATOM 1833 N N . THR A 1 239 ? 4.503 41.287 -27.460 1.00 48.94 239 THR A N 1
ATOM 1834 C CA . THR A 1 239 ? 5.638 42.100 -27.007 1.00 48.94 239 THR A CA 1
ATOM 1835 C C . THR A 1 239 ? 5.787 43.329 -27.903 1.00 48.94 239 THR A C 1
ATOM 1837 O O . THR A 1 239 ? 6.050 43.190 -29.097 1.00 48.94 239 THR A O 1
ATOM 1840 N N . LEU A 1 240 ? 5.649 44.527 -27.329 1.00 54.97 240 LEU A N 1
ATOM 1841 C CA . LEU A 1 240 ? 6.047 45.782 -27.965 1.00 54.97 240 LEU A CA 1
ATOM 1842 C C . LEU A 1 240 ? 7.536 46.032 -27.697 1.00 54.97 240 LEU A C 1
ATOM 1844 O O . LEU A 1 240 ? 7.939 46.297 -26.566 1.00 54.97 240 LEU A O 1
ATOM 1848 N N . SER A 1 241 ? 8.341 45.940 -28.755 1.00 54.03 241 SER A N 1
ATOM 1849 C CA . SER A 1 241 ? 9.675 46.535 -28.827 1.00 54.03 241 SER A CA 1
ATOM 1850 C C . SER A 1 241 ? 9.555 48.055 -28.967 1.00 54.03 241 SER A C 1
ATOM 1852 O O . SER A 1 241 ? 8.804 48.540 -29.811 1.00 54.03 241 SER A O 1
ATOM 1854 N N . LEU A 1 242 ? 10.337 48.793 -28.183 1.00 53.34 242 LEU A N 1
ATOM 1855 C CA . LEU A 1 242 ? 10.639 50.210 -28.392 1.00 53.34 242 LEU A CA 1
ATOM 1856 C C . LEU A 1 242 ? 12.069 50.330 -28.945 1.00 53.34 242 LEU A C 1
ATOM 1858 O O . LEU A 1 242 ? 12.979 49.757 -28.342 1.00 53.34 242 LEU A O 1
ATOM 1862 N N . PRO A 1 243 ? 12.277 51.053 -30.057 1.00 61.00 243 PRO A N 1
ATOM 1863 C CA . PRO A 1 243 ? 13.580 51.586 -30.459 1.00 61.00 243 PRO A CA 1
ATOM 1864 C C . PRO A 1 243 ? 13.581 53.134 -30.439 1.00 61.00 243 PRO A C 1
ATOM 1866 O O . PRO A 1 243 ? 12.507 53.733 -30.312 1.00 61.00 243 PRO A O 1
ATOM 1869 N N . PRO A 1 244 ? 14.707 53.801 -30.749 1.00 62.50 244 PRO A N 1
ATOM 1870 C CA . PRO A 1 244 ? 16.114 53.414 -30.600 1.00 62.50 244 PRO A CA 1
ATOM 1871 C C . PRO A 1 244 ? 16.798 54.068 -29.382 1.00 62.50 244 PRO A C 1
ATOM 1873 O O . PRO A 1 244 ? 16.321 55.125 -28.909 1.00 62.50 244 PRO A O 1
#

Solvent-accessible surface area (backbone atoms only — not comparable to full-atom values): 15746 Å² total; per-residue (Å²): 93,81,76,60,83,86,41,60,21,45,39,47,24,43,65,72,52,47,45,57,54,51,52,62,48,48,74,76,17,49,36,36,41,40,39,58,65,44,85,52,83,89,38,85,62,34,64,59,51,58,73,74,43,83,28,59,83,56,82,69,46,52,87,35,65,50,69,92,52,59,72,43,32,67,46,20,61,67,35,46,56,39,43,46,41,51,51,31,53,55,59,44,62,49,90,76,66,55,90,82,44,39,38,38,20,38,41,78,43,40,62,47,45,22,62,77,85,62,88,47,77,78,52,44,75,37,72,59,50,47,27,75,63,44,42,52,44,54,52,53,46,38,53,74,69,62,49,74,46,33,43,42,33,56,42,50,56,100,60,69,48,71,46,69,51,68,89,70,66,72,90,78,70,77,73,82,79,80,80,69,81,82,78,88,83,84,81,84,90,82,85,86,88,83,89,84,85,85,85,86,85,90,83,91,81,82,87,82,84,86,84,88,82,83,88,80,87,84,83,80,83,82,92,77,84,84,85,80,90,83,86,85,82,84,79,85,84,83,84,82,84,84,84,134

Foldseek 3Di:
DFPLPPQFALQSSLVPPQQVVLVVQVVFFLEEEEFDAQDDCPDPCNVVLVVVDQADDDAHDGGGTDDPDPVSLVSHNVSRLRSLQVNQVSNQPPVDNDPSHKYWGDRAQAIQIPVRPDDCPQLPRLHDRDRVVSVVSVLLVCLLVVRQAWHFYPPVPPDTDTDGDDRDPPVVRDDPPPPDDDDDDDDDDDDDDDDDDDDDDDDDDDDDDDDDDDDDDDDDDDDDDDDDDDDDDDDDDDDDDDDD

Organism: Synaphobranchus kaupii (NCBI:txid118154)

Radius of gyration: 29.33 Å; Cα contacts (8 Å, |Δi|>4): 267; chains: 1; bounding box: 54×113×57 Å

Mean predicted aligned error: 16.92 Å

Sequence (244 aa):
MLNPSTSRTFQEYGETVFAPYISAQLEKSTRVDLVWDVYLPASLKASTRQKRGKGTRKRVAPPTVMPKNWKDFLRCDENKTELFSFLSREAVHLDSLAQGKELYATDGTGVLCSPAESCLACLAPCSQEEADTRLLLHVADAVQKSCKKLLQFALLRPAAACLAARSLPEAYLSPCSALRRPSSVTPPCFLAGTPLPLSPPMTPHREPSPCLHHHGLFALSPFRDFAAPLPHHPGPPHTLSLPP

pLDDT: mean 70.14, std 23.69, range [30.66, 97.88]

Secondary structure (DSSP, 8-state):
----TT-SBHHHHIIIIIHHHHHHHHTT-SEEEE------TTSHHHHHHHHT-PPPP----TTSBPPS-HHHHTT-HHHHHHHHHHHHHHHHT-TT--TT-EEEEEETTEEEEESTTS--TTT-----SSHHHHHHHHHHHHHHTT--S-EEE--SSS--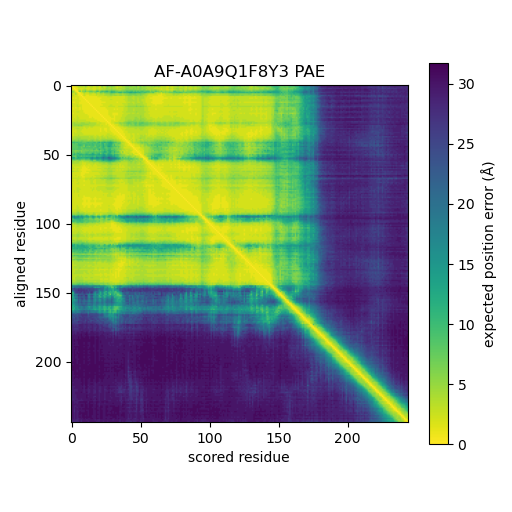EEE------GGGS-SGGG--PPP--PPPP-------PPP---------PPPP--------PPPP--PPP---PPPPPPP-----